Protein AF-0000000072330020 (afdb_homodimer)

Structure (mmCIF, N/CA/C/O backbone):
data_AF-0000000072330020-model_v1
#
loop_
_entity.id
_entity.type
_entity.pdbx_description
1 polymer 'EF-hand domain-containing protein'
#
loop_
_atom_site.group_PDB
_atom_site.id
_atom_site.type_symbol
_atom_site.label_atom_id
_atom_site.label_alt_id
_atom_site.label_comp_id
_atom_site.label_asym_id
_atom_site.label_entity_id
_atom_site.label_seq_id
_atom_site.pdbx_PDB_ins_code
_atom_site.Cartn_x
_atom_site.Cartn_y
_atom_site.Cartn_z
_atom_site.occupancy
_atom_site.B_iso_or_equiv
_atom_site.auth_seq_id
_atom_site.auth_comp_id
_atom_site.auth_asym_id
_atom_site.auth_atom_id
_atom_site.pdbx_PDB_model_num
ATOM 1 N N . MET A 1 1 ? 8.094 32.219 9.047 1 26.09 1 MET A N 1
ATOM 2 C CA . MET A 1 1 ? 8.094 32.688 7.672 1 26.09 1 MET A CA 1
ATOM 3 C C . MET A 1 1 ? 7.383 31.719 6.742 1 26.09 1 MET A C 1
ATOM 5 O O . MET A 1 1 ? 7.828 30.578 6.582 1 26.09 1 MET A O 1
ATOM 9 N N . VAL A 1 2 ? 6.078 31.672 6.734 1 34.19 2 VAL A N 1
ATOM 10 C CA . VAL A 1 2 ? 5.086 30.766 6.16 1 34.19 2 VAL A CA 1
ATOM 11 C C . VAL A 1 2 ? 5.387 30.547 4.684 1 34.19 2 VAL A C 1
ATOM 13 O O . VAL A 1 2 ? 5.562 31.5 3.922 1 34.19 2 VAL A O 1
ATOM 16 N N . ILE A 1 3 ? 6.105 29.547 4.309 1 40.91 3 ILE A N 1
ATOM 17 C CA . ILE A 1 3 ? 6.504 29.281 2.932 1 40.91 3 ILE A CA 1
ATOM 18 C C . ILE A 1 3 ? 5.309 29.469 2.002 1 40.91 3 ILE A C 1
ATOM 20 O O . ILE A 1 3 ? 4.57 28.516 1.729 1 40.91 3 ILE A O 1
ATOM 24 N N . ARG A 1 4 ? 4.363 30.359 2.266 1 46.47 4 ARG A N 1
ATOM 25 C CA . ARG A 1 4 ? 3.246 30.781 1.43 1 46.47 4 ARG A CA 1
ATOM 26 C C . ARG A 1 4 ? 3.662 30.891 -0.034 1 46.47 4 ARG A C 1
ATOM 28 O O . ARG A 1 4 ? 3.004 30.312 -0.91 1 46.47 4 ARG A O 1
ATOM 35 N N . ASP A 1 5 ? 4.215 32.031 -0.566 1 49.03 5 ASP A N 1
ATOM 36 C CA . ASP A 1 5 ? 4.422 32.531 -1.924 1 49.03 5 ASP A CA 1
ATOM 37 C C . ASP A 1 5 ? 5.797 32.125 -2.451 1 49.03 5 ASP A C 1
ATOM 39 O O . ASP A 1 5 ? 6.676 33 -2.615 1 49.03 5 ASP A O 1
ATOM 43 N N . LEU A 1 6 ? 6.246 30.906 -2.037 1 57.53 6 LEU A N 1
ATOM 44 C CA . LEU A 1 6 ? 7.535 30.719 -2.693 1 57.53 6 LEU A CA 1
ATOM 45 C C . LEU A 1 6 ? 7.434 31.031 -4.184 1 57.53 6 LEU A C 1
ATOM 47 O O . LEU A 1 6 ? 6.527 30.547 -4.859 1 57.53 6 LEU A O 1
ATOM 51 N N . HIS A 1 7 ? 8.031 32.062 -4.566 1 64.06 7 HIS A N 1
ATOM 52 C CA . HIS A 1 7 ? 8.125 32.5 -5.961 1 64.06 7 HIS A CA 1
ATOM 53 C C . HIS A 1 7 ? 8.586 31.344 -6.852 1 64.06 7 HIS A C 1
ATOM 55 O O . HIS A 1 7 ? 9.359 30.484 -6.414 1 64.06 7 HIS A O 1
ATOM 61 N N . PRO A 1 8 ? 7.863 31.125 -7.91 1 63.75 8 PRO A N 1
ATOM 62 C CA . PRO A 1 8 ? 8.211 30.125 -8.914 1 63.75 8 PRO A CA 1
ATOM 63 C C . PRO A 1 8 ? 9.719 30 -9.125 1 63.75 8 PRO A C 1
ATOM 65 O O . PRO A 1 8 ? 10.219 28.891 -9.367 1 63.75 8 PRO A O 1
ATOM 68 N N . VAL A 1 9 ? 10.406 31.094 -8.984 1 69.69 9 VAL A N 1
ATOM 69 C CA . VAL A 1 9 ? 11.844 31.078 -9.211 1 69.69 9 VAL A CA 1
ATOM 70 C C . VAL A 1 9 ? 12.531 30.25 -8.125 1 69.69 9 VAL A C 1
ATOM 72 O O . VAL A 1 9 ? 13.469 29.5 -8.398 1 69.69 9 VAL A O 1
ATOM 75 N N . THR A 1 10 ? 11.953 30.25 -6.969 1 85.94 10 THR A N 1
ATOM 76 C CA . THR A 1 10 ? 12.508 29.5 -5.844 1 85.94 10 THR A CA 1
ATOM 77 C C . THR A 1 10 ? 12.258 28.016 -6 1 85.94 10 THR A C 1
ATOM 79 O O . THR A 1 10 ? 13.148 27.188 -5.754 1 85.94 10 THR A O 1
ATOM 82 N N . ILE A 1 11 ? 11.172 27.719 -6.602 1 90.38 11 ILE A N 1
ATOM 83 C CA . ILE A 1 11 ? 10.82 26.312 -6.754 1 90.38 11 ILE A CA 1
ATOM 84 C C . ILE A 1 11 ? 11.672 25.688 -7.855 1 90.38 11 ILE A C 1
ATOM 86 O O . ILE A 1 11 ? 12.055 24.516 -7.758 1 90.38 11 ILE A O 1
ATOM 90 N N . ARG A 1 12 ? 11.992 26.469 -8.836 1 91.56 12 ARG A N 1
ATOM 91 C CA . ARG A 1 12 ? 12.859 26 -9.906 1 91.56 12 ARG A CA 1
ATOM 92 C C . ARG A 1 12 ? 14.234 25.625 -9.359 1 91.56 12 ARG A C 1
ATOM 94 O O . ARG A 1 12 ? 14.82 24.609 -9.773 1 91.56 12 ARG A O 1
ATOM 101 N N . GLY A 1 13 ? 14.734 26.484 -8.477 1 92.69 13 GLY A N 1
ATOM 102 C CA . GLY A 1 13 ? 16 26.172 -7.832 1 92.69 13 GLY A CA 1
ATOM 103 C C . GLY A 1 13 ? 15.953 24.891 -7.027 1 92.69 13 GLY A C 1
ATOM 104 O O . GLY A 1 13 ? 16.891 24.094 -7.07 1 92.69 13 GLY A O 1
ATOM 105 N N . ILE A 1 14 ? 14.891 24.719 -6.387 1 93.44 14 ILE A N 1
ATOM 106 C CA . ILE A 1 14 ? 14.711 23.5 -5.59 1 93.44 14 ILE A CA 1
ATOM 107 C C . ILE A 1 14 ? 14.633 22.281 -6.508 1 93.44 14 ILE A C 1
ATOM 109 O O . ILE A 1 14 ? 15.258 21.266 -6.246 1 93.44 14 ILE A O 1
ATOM 113 N N . PHE A 1 15 ? 13.906 22.453 -7.562 1 96.38 15 PHE A N 1
ATOM 114 C CA . PHE A 1 15 ? 13.773 21.391 -8.547 1 96.38 15 PHE A CA 1
ATOM 115 C C . PHE A 1 15 ? 15.141 20.953 -9.062 1 96.38 15 PHE A C 1
ATOM 117 O O . PHE A 1 15 ? 15.43 19.766 -9.148 1 96.38 15 PHE A O 1
ATOM 124 N N . GLU A 1 16 ? 15.953 21.875 -9.383 1 95.38 16 GLU A N 1
ATOM 125 C CA . GLU A 1 16 ? 17.281 21.609 -9.914 1 95.38 16 GLU A CA 1
ATOM 126 C C . GLU A 1 16 ? 18.141 20.859 -8.906 1 95.38 16 GLU A C 1
ATOM 128 O O . GLU A 1 16 ? 18.953 20 -9.281 1 95.38 16 GLU A O 1
ATOM 133 N N . LYS A 1 17 ? 17.906 21.156 -7.676 1 95.44 17 LYS A N 1
ATOM 134 C CA . LYS A 1 17 ? 18.641 20.469 -6.617 1 95.44 17 LYS A CA 1
ATOM 135 C C . LYS A 1 17 ? 18.141 19.031 -6.438 1 95.44 17 LYS A C 1
ATOM 137 O O . LYS A 1 17 ? 18.938 18.141 -6.121 1 95.44 17 LYS A O 1
ATOM 142 N N . VAL A 1 18 ? 16.906 18.891 -6.617 1 96.44 18 VAL A N 1
ATOM 143 C CA . VAL A 1 18 ? 16.281 17.578 -6.438 1 96.44 18 VAL A CA 1
ATOM 144 C C . VAL A 1 18 ? 16.625 16.688 -7.617 1 96.44 18 VAL A C 1
ATOM 146 O O . VAL A 1 18 ? 16.859 15.484 -7.441 1 96.44 18 VAL A O 1
ATOM 149 N N . ASP A 1 19 ? 16.672 17.297 -8.766 1 97.44 19 ASP A N 1
ATOM 150 C CA . ASP A 1 19 ? 17.016 16.562 -9.992 1 97.44 19 ASP A CA 1
ATOM 151 C C . ASP A 1 19 ? 18.516 16.297 -10.055 1 97.44 19 ASP A C 1
ATOM 153 O O . ASP A 1 19 ? 19.219 16.875 -10.891 1 97.44 19 ASP A O 1
ATOM 157 N N . LYS A 1 20 ? 18.953 15.344 -9.422 1 96.38 20 LYS A N 1
ATOM 158 C CA . LYS A 1 20 ? 20.375 15.086 -9.195 1 96.38 20 LYS A CA 1
ATOM 159 C C . LYS A 1 20 ? 21.078 14.75 -10.508 1 96.38 20 LYS A C 1
ATOM 161 O O . LYS A 1 20 ? 22.234 15.117 -10.703 1 96.38 20 LYS A O 1
ATOM 166 N N . ASN A 1 21 ? 20.484 14.039 -11.43 1 96.31 21 ASN A N 1
ATOM 167 C CA . ASN A 1 21 ? 21.141 13.648 -12.672 1 96.31 21 ASN A CA 1
ATOM 168 C C . ASN A 1 21 ? 20.906 14.672 -13.773 1 96.31 21 ASN A C 1
ATOM 170 O O . ASN A 1 21 ? 21.312 14.461 -14.922 1 96.31 21 ASN A O 1
ATOM 174 N N . ASN A 1 22 ? 20.141 15.719 -13.516 1 96.44 22 ASN A N 1
ATOM 175 C CA . ASN A 1 22 ? 19.922 16.875 -14.383 1 96.44 22 ASN A CA 1
ATOM 176 C C . ASN A 1 22 ? 19.297 16.469 -15.711 1 96.44 22 ASN A C 1
ATOM 178 O O . ASN A 1 22 ? 19.703 16.953 -16.766 1 96.44 22 ASN A O 1
ATOM 182 N N . ASP A 1 23 ? 18.344 15.555 -15.656 1 96.69 23 ASP A N 1
ATOM 183 C CA . ASP A 1 23 ? 17.719 15.109 -16.891 1 96.69 23 ASP A CA 1
ATOM 184 C C . ASP A 1 23 ? 16.359 15.773 -17.078 1 96.69 23 ASP A C 1
ATOM 186 O O . ASP A 1 23 ? 15.602 15.414 -18 1 96.69 23 ASP A O 1
ATOM 190 N N . GLY A 1 24 ? 16.062 16.688 -16.188 1 96.62 24 GLY A N 1
ATOM 191 C CA . GLY A 1 24 ? 14.82 17.438 -16.312 1 96.62 24 GLY A CA 1
ATOM 192 C C . GLY A 1 24 ? 13.633 16.703 -15.711 1 96.62 24 GLY A C 1
ATOM 193 O O . GLY A 1 24 ? 12.5 17.188 -15.797 1 96.62 24 GLY A O 1
ATOM 194 N N . ASN A 1 25 ? 13.805 15.586 -15.117 1 97.38 25 ASN A N 1
ATOM 195 C CA . ASN A 1 25 ? 12.773 14.781 -14.477 1 97.38 25 ASN A CA 1
ATOM 196 C C . ASN A 1 25 ? 13.219 14.297 -13.094 1 97.38 25 ASN A C 1
ATOM 198 O O . ASN A 1 25 ? 14.391 13.977 -12.891 1 97.38 25 ASN A O 1
ATOM 202 N N . VAL A 1 26 ? 12.281 14.328 -12.18 1 97.88 26 VAL A N 1
ATOM 203 C CA . VAL A 1 26 ? 12.523 13.812 -10.836 1 97.88 26 VAL A CA 1
ATOM 204 C C . VAL A 1 26 ? 11.914 12.414 -10.703 1 97.88 26 VAL A C 1
ATOM 206 O O . VAL A 1 26 ? 10.711 12.234 -10.906 1 97.88 26 VAL A O 1
ATOM 209 N N . ASP A 1 27 ? 12.781 11.453 -10.43 1 95.88 27 ASP A N 1
ATOM 210 C CA . ASP A 1 27 ? 12.281 10.094 -10.25 1 95.88 27 ASP A CA 1
ATOM 211 C C . ASP A 1 27 ? 11.977 9.812 -8.781 1 95.88 27 ASP A C 1
ATOM 213 O O . ASP A 1 27 ? 12.062 10.703 -7.941 1 95.88 27 ASP A O 1
ATOM 217 N N . HIS A 1 28 ? 11.562 8.594 -8.484 1 94.19 28 HIS A N 1
ATOM 218 C CA . HIS A 1 28 ? 11.117 8.219 -7.148 1 94.19 28 HIS A CA 1
ATOM 219 C C . HIS A 1 28 ? 12.242 8.383 -6.133 1 94.19 28 HIS A C 1
ATOM 221 O O . HIS A 1 28 ? 12.023 8.898 -5.035 1 94.19 28 HIS A O 1
ATOM 227 N N . LYS A 1 29 ? 13.422 7.969 -6.508 1 92.88 29 LYS A N 1
ATOM 228 C CA . LYS A 1 29 ? 14.562 8.016 -5.594 1 92.88 29 LYS A CA 1
ATOM 229 C C . LYS A 1 29 ? 14.984 9.453 -5.32 1 92.88 29 LYS A C 1
ATOM 231 O O . LYS A 1 29 ? 15.273 9.82 -4.176 1 92.88 29 LYS A O 1
ATOM 236 N N . GLU A 1 30 ? 14.992 10.227 -6.363 1 97.31 30 GLU A N 1
ATOM 237 C CA . GLU A 1 30 ? 15.352 11.633 -6.215 1 97.31 30 GLU A CA 1
ATOM 238 C C . GLU A 1 30 ? 14.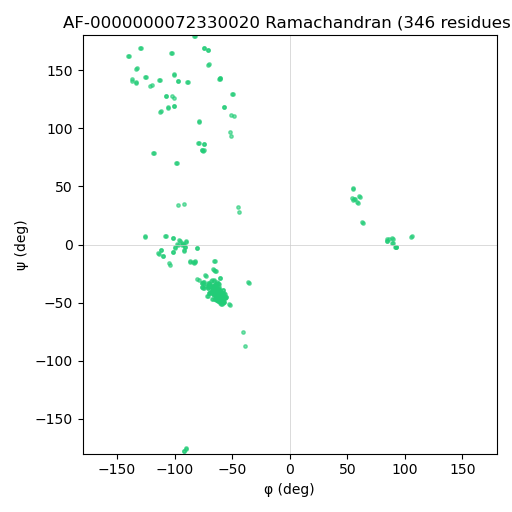352 12.367 -5.324 1 97.31 30 GLU A C 1
ATOM 240 O O . GLU A 1 30 ? 14.742 13.164 -4.469 1 97.31 30 GLU A O 1
ATOM 245 N N . LEU A 1 31 ? 13.094 12.062 -5.562 1 97.25 31 LEU A N 1
ATOM 246 C CA . LEU A 1 31 ? 12.062 12.703 -4.754 1 97.25 31 LEU A CA 1
ATOM 247 C C . LEU A 1 31 ? 12.141 12.242 -3.303 1 97.25 31 LEU A C 1
ATOM 249 O O . LEU A 1 31 ? 11.961 13.039 -2.383 1 97.25 31 LEU A O 1
ATOM 253 N N . GLN A 1 32 ? 12.406 10.984 -3.094 1 95.62 32 GLN A N 1
ATOM 254 C CA . GLN A 1 32 ? 12.477 10.43 -1.747 1 95.62 32 GLN A CA 1
ATOM 255 C C . GLN A 1 32 ? 13.578 11.094 -0.931 1 95.62 32 GLN A C 1
ATOM 257 O O . GLN A 1 32 ? 13.391 11.383 0.253 1 95.62 32 GLN A O 1
ATOM 262 N N . VAL A 1 33 ? 14.703 11.344 -1.539 1 94.56 33 VAL A N 1
ATOM 263 C CA . VAL A 1 33 ? 15.852 11.938 -0.857 1 94.56 33 VAL A CA 1
ATOM 264 C C . VAL A 1 33 ? 15.586 13.414 -0.59 1 94.56 33 VAL A C 1
ATOM 266 O O . VAL A 1 33 ? 16.078 13.969 0.394 1 94.56 33 VAL A O 1
ATOM 269 N N . ALA A 1 34 ? 14.773 14 -1.371 1 94.81 34 ALA A N 1
ATOM 270 C CA . ALA A 1 34 ? 14.508 15.438 -1.278 1 94.81 34 ALA A CA 1
ATOM 271 C C . ALA A 1 34 ? 13.516 15.742 -0.156 1 94.81 34 ALA A C 1
ATOM 273 O O . ALA A 1 34 ? 13.555 16.828 0.431 1 94.81 34 ALA A O 1
ATOM 274 N N . LEU A 1 35 ? 12.656 14.797 0.096 1 95.94 35 LEU A N 1
ATOM 275 C CA . LEU A 1 35 ? 11.609 15.039 1.085 1 95.94 35 LEU A CA 1
ATOM 276 C C . LEU A 1 35 ? 12.008 14.469 2.443 1 95.94 35 LEU A C 1
ATOM 278 O O . LEU A 1 35 ? 12.617 13.398 2.521 1 95.94 35 LEU A O 1
ATOM 282 N N . SER A 1 36 ? 11.648 15.258 3.469 1 94.44 36 SER A N 1
ATOM 283 C CA . SER A 1 36 ? 11.938 14.844 4.836 1 94.44 36 SER A CA 1
ATOM 284 C C . SER A 1 36 ? 10.656 14.547 5.609 1 94.44 36 SER A C 1
ATOM 286 O O . SER A 1 36 ? 9.656 15.25 5.453 1 94.44 36 SER A O 1
ATOM 288 N N . ASN A 1 37 ? 10.75 13.492 6.434 1 94.56 37 ASN A N 1
ATOM 289 C CA . ASN A 1 37 ? 9.602 13.164 7.273 1 94.56 37 ASN A CA 1
ATOM 290 C C . ASN A 1 37 ? 9.781 13.695 8.695 1 94.56 37 ASN A C 1
ATOM 292 O O . ASN A 1 37 ? 8.945 13.438 9.562 1 94.56 37 ASN A O 1
ATOM 296 N N . GLY A 1 38 ? 10.891 14.312 8.984 1 91.81 38 GLY A N 1
ATOM 297 C CA . GLY A 1 38 ? 11.086 15.016 10.242 1 91.81 38 GLY A CA 1
ATOM 298 C C . GLY A 1 38 ? 11.688 14.148 11.328 1 91.81 38 GLY A C 1
ATOM 299 O O . GLY A 1 38 ? 11.961 14.625 12.43 1 91.81 38 GLY A O 1
ATOM 300 N N . ILE A 1 39 ? 11.945 12.852 11.094 1 93.69 39 ILE A N 1
ATOM 301 C CA . ILE A 1 39 ? 12.43 12 12.18 1 93.69 39 ILE A CA 1
ATOM 302 C C . ILE A 1 39 ? 13.719 11.312 11.75 1 93.69 39 ILE A C 1
ATOM 304 O O . ILE A 1 39 ? 14.188 10.391 12.422 1 93.69 39 ILE A O 1
ATOM 308 N N . GLY A 1 40 ? 14.242 11.641 10.664 1 92.31 40 GLY A N 1
ATOM 309 C CA . GLY A 1 40 ? 15.578 11.219 10.281 1 92.31 40 GLY A CA 1
ATOM 310 C C . GLY A 1 40 ? 15.594 9.891 9.539 1 92.31 40 GLY A C 1
ATOM 311 O O . GLY A 1 40 ? 16.656 9.305 9.328 1 92.31 40 GLY A O 1
ATOM 312 N N . THR A 1 41 ? 14.406 9.336 9.234 1 92 41 THR A N 1
ATOM 313 C CA . THR A 1 41 ? 14.336 8.125 8.422 1 92 41 THR A CA 1
ATOM 314 C C . THR A 1 41 ? 13.914 8.461 6.992 1 92 41 THR A C 1
ATOM 316 O O . THR A 1 41 ? 13.477 9.586 6.719 1 92 41 THR A O 1
ATOM 319 N N . SER A 1 42 ? 14.117 7.512 6.117 1 92.62 42 SER A N 1
ATOM 320 C CA . SER A 1 42 ? 13.727 7.715 4.727 1 92.62 42 SER A CA 1
ATOM 321 C C . SER A 1 42 ? 12.234 7.973 4.605 1 92.62 42 SER A C 1
ATOM 323 O O . SER A 1 42 ? 11.43 7.383 5.332 1 92.62 42 SER A O 1
ATOM 325 N N . PHE A 1 43 ? 11.953 8.883 3.648 1 96 43 PHE A N 1
ATOM 326 C CA . PHE A 1 43 ? 10.555 9.164 3.373 1 96 43 PHE A CA 1
ATOM 327 C C . PHE A 1 43 ? 9.828 7.906 2.896 1 96 43 PHE A C 1
ATOM 329 O O . PHE A 1 43 ? 10.414 7.086 2.182 1 96 43 PHE A O 1
ATOM 336 N N . ASN A 1 44 ? 8.57 7.758 3.33 1 94.5 44 ASN A N 1
ATOM 337 C CA . ASN A 1 44 ? 7.758 6.602 2.977 1 94.5 44 ASN A CA 1
ATOM 338 C C . ASN A 1 44 ? 7.637 6.441 1.463 1 94.5 44 ASN A C 1
ATOM 340 O O . ASN A 1 44 ? 7.082 7.309 0.785 1 94.5 44 ASN A O 1
ATOM 344 N N . MET A 1 45 ? 8.133 5.316 1.022 1 91.38 45 MET A N 1
ATOM 345 C CA . MET A 1 45 ? 8.141 5.098 -0.421 1 91.38 45 MET A CA 1
ATOM 346 C C . MET A 1 45 ? 6.719 5 -0.965 1 91.38 45 MET A C 1
ATOM 348 O O . MET A 1 45 ? 6.449 5.422 -2.09 1 91.38 45 MET A O 1
ATOM 352 N N . ARG A 1 46 ? 5.848 4.527 -0.19 1 92.69 46 ARG A N 1
ATOM 353 C CA . ARG A 1 46 ? 4.457 4.453 -0.619 1 92.69 46 ARG A CA 1
ATOM 354 C C . ARG A 1 46 ? 3.885 5.844 -0.869 1 92.69 46 ARG A C 1
ATOM 356 O O . ARG A 1 46 ? 3.172 6.062 -1.852 1 92.69 46 ARG A O 1
ATOM 363 N N . THR A 1 47 ? 4.219 6.715 -0.01 1 96.81 47 THR A N 1
ATOM 364 C CA . THR A 1 47 ? 3.76 8.094 -0.157 1 96.81 47 THR A CA 1
ATOM 365 C C . THR A 1 47 ? 4.391 8.742 -1.385 1 96.81 47 THR A C 1
ATOM 367 O O . THR A 1 47 ? 3.725 9.477 -2.119 1 96.81 47 THR A O 1
ATOM 370 N N . ILE A 1 48 ? 5.633 8.445 -1.632 1 96.38 48 ILE A N 1
ATOM 371 C CA . ILE A 1 48 ? 6.352 8.961 -2.791 1 96.38 48 ILE A CA 1
ATOM 372 C C . ILE A 1 48 ? 5.66 8.508 -4.074 1 96.38 48 ILE A C 1
ATOM 374 O O . ILE A 1 48 ? 5.348 9.32 -4.945 1 96.38 48 ILE A O 1
ATOM 378 N N . GLU A 1 49 ? 5.406 7.238 -4.117 1 93.12 49 GLU A N 1
ATOM 379 C CA . GLU A 1 49 ? 4.785 6.668 -5.309 1 93.12 49 GLU A CA 1
ATOM 380 C C . GLU A 1 49 ? 3.381 7.227 -5.523 1 93.12 49 GLU A C 1
ATOM 382 O O . GLU A 1 49 ? 2.986 7.512 -6.652 1 93.12 49 GLU A O 1
ATOM 387 N N . MET A 1 50 ? 2.711 7.34 -4.43 1 94.94 50 MET A N 1
ATOM 388 C CA . MET A 1 50 ? 1.374 7.93 -4.48 1 94.94 50 MET A CA 1
ATOM 389 C C . MET A 1 50 ? 1.42 9.336 -5.062 1 94.94 50 MET A C 1
ATOM 391 O O . MET A 1 50 ? 0.646 9.664 -5.961 1 94.94 50 MET A O 1
ATOM 395 N N . MET A 1 51 ? 2.383 10.172 -4.594 1 96.88 51 MET A N 1
ATOM 396 C CA . MET A 1 51 ? 2.496 11.547 -5.07 1 96.88 51 MET A CA 1
ATOM 397 C C . MET A 1 51 ? 2.863 11.578 -6.551 1 96.88 51 MET A C 1
ATOM 399 O O . MET A 1 51 ? 2.289 12.352 -7.32 1 96.88 51 MET A O 1
ATOM 403 N N . ILE A 1 52 ? 3.742 10.742 -6.926 1 95.88 52 ILE A N 1
ATOM 404 C CA . ILE A 1 52 ? 4.156 10.711 -8.328 1 95.88 52 ILE A CA 1
ATOM 405 C C . ILE A 1 52 ? 2.975 10.312 -9.203 1 95.88 52 ILE A C 1
ATOM 407 O O . ILE A 1 52 ? 2.723 10.938 -10.234 1 95.88 52 ILE A O 1
ATOM 411 N N . LYS A 1 53 ? 2.281 9.359 -8.75 1 92.69 53 LYS A N 1
ATOM 412 C CA . LYS A 1 53 ? 1.13 8.914 -9.531 1 92.69 53 LYS A CA 1
ATOM 413 C C . LYS A 1 53 ? 0.103 10.031 -9.688 1 92.69 53 LYS A C 1
ATOM 415 O O . LYS A 1 53 ? -0.495 10.188 -10.75 1 92.69 53 LYS A O 1
ATOM 420 N N . ILE A 1 54 ? -0.053 10.805 -8.664 1 94 54 ILE A N 1
ATOM 421 C CA . ILE A 1 54 ? -1.051 11.867 -8.656 1 94 54 ILE A CA 1
ATOM 422 C C . ILE A 1 54 ? -0.615 12.992 -9.594 1 94 54 ILE A C 1
ATOM 424 O O . ILE A 1 54 ? -1.441 13.578 -10.297 1 94 54 ILE A O 1
ATOM 428 N N . PHE A 1 55 ? 0.609 13.266 -9.672 1 96.56 55 PHE A N 1
ATOM 429 C CA . PHE A 1 55 ? 1.019 14.508 -10.32 1 96.56 55 PHE A CA 1
ATOM 430 C C . PHE A 1 55 ? 1.708 14.227 -11.648 1 96.56 55 PHE A C 1
ATOM 432 O O . PHE A 1 55 ? 1.972 15.141 -12.422 1 96.56 55 PHE A O 1
ATOM 439 N N . ASP A 1 56 ? 1.983 12.969 -11.867 1 95.56 56 ASP A N 1
ATOM 440 C CA . ASP A 1 56 ? 2.59 12.586 -13.141 1 95.56 56 ASP A CA 1
ATOM 441 C C . ASP A 1 56 ? 1.562 12.625 -14.266 1 95.56 56 ASP A C 1
ATOM 443 O O . ASP A 1 56 ? 1.067 11.586 -14.703 1 95.56 56 ASP A O 1
ATOM 447 N N . GLN A 1 57 ? 1.381 13.727 -14.859 1 94.06 57 GLN A N 1
ATOM 448 C CA . GLN A 1 57 ? 0.322 13.977 -15.836 1 94.06 57 GLN A CA 1
ATOM 449 C C . GLN A 1 57 ? 0.58 13.219 -17.141 1 94.06 57 GLN A C 1
ATOM 451 O O . GLN A 1 57 ? -0.356 12.734 -17.781 1 94.06 57 GLN A O 1
ATOM 456 N N . ASP A 1 58 ? 1.84 13.086 -17.531 1 92.44 58 ASP A N 1
ATOM 457 C CA . ASP A 1 58 ? 2.133 12.43 -18.812 1 92.44 58 ASP A CA 1
ATOM 458 C C . ASP A 1 58 ? 2.391 10.938 -18.609 1 92.44 58 ASP A C 1
ATOM 460 O O . ASP A 1 58 ? 2.766 10.242 -19.547 1 92.44 58 ASP A O 1
ATOM 464 N N . ARG A 1 59 ? 2.301 10.422 -17.344 1 89.19 59 ARG A N 1
ATOM 465 C CA . ARG A 1 59 ? 2.354 9.016 -16.969 1 89.19 59 ARG A CA 1
ATOM 466 C C . ARG A 1 59 ? 3.668 8.375 -17.422 1 89.19 59 ARG A C 1
ATOM 468 O O . ARG A 1 59 ? 3.686 7.246 -17.906 1 89.19 59 ARG A O 1
ATOM 475 N N . ASN A 1 60 ? 4.719 9.18 -17.328 1 91.12 60 ASN A N 1
ATOM 476 C CA . ASN A 1 60 ? 6.008 8.617 -17.719 1 91.12 60 ASN A CA 1
ATOM 477 C C . ASN A 1 60 ? 6.801 8.148 -16.5 1 91.12 60 ASN A C 1
ATOM 479 O O . ASN A 1 60 ? 7.969 7.77 -16.625 1 91.12 60 ASN A O 1
ATOM 483 N N . GLY A 1 61 ? 6.211 8.305 -15.289 1 90.81 61 GLY A N 1
ATOM 484 C CA . GLY A 1 61 ? 6.812 7.746 -14.086 1 90.81 61 GLY A CA 1
ATOM 485 C C . GLY A 1 61 ? 7.734 8.719 -13.375 1 90.81 61 GLY A C 1
ATOM 486 O O . GLY A 1 61 ? 8.328 8.383 -12.344 1 90.81 61 GLY A O 1
ATOM 487 N N . THR A 1 62 ? 7.875 9.891 -13.969 1 95.75 62 THR A N 1
ATOM 488 C CA . THR A 1 62 ? 8.719 10.914 -13.359 1 95.75 62 THR A CA 1
ATOM 489 C C . THR A 1 62 ? 7.977 12.242 -13.266 1 95.75 62 THR A C 1
ATOM 491 O O . THR A 1 62 ? 6.844 12.367 -13.742 1 95.75 62 THR A O 1
ATOM 494 N N . ILE A 1 63 ? 8.57 13.148 -12.547 1 97.69 63 ILE A N 1
ATOM 495 C CA . ILE A 1 63 ? 7.969 14.453 -12.297 1 97.69 63 ILE A CA 1
ATOM 496 C C . ILE A 1 63 ? 8.781 15.539 -13 1 97.69 63 ILE A C 1
ATOM 498 O O . ILE A 1 63 ? 9.953 15.75 -12.68 1 97.69 63 ILE A O 1
ATOM 502 N N . ASN A 1 64 ? 8.156 16.188 -14 1 97.69 64 ASN A N 1
ATOM 503 C CA . ASN A 1 64 ? 8.812 17.328 -14.633 1 97.69 64 ASN A CA 1
ATOM 504 C C . ASN A 1 64 ? 8.609 18.609 -13.828 1 97.69 64 ASN A C 1
ATOM 506 O O . ASN A 1 64 ? 7.977 18.594 -12.773 1 97.69 64 ASN A O 1
ATOM 510 N N . LEU A 1 65 ? 9.195 19.656 -14.359 1 96.44 65 LEU A N 1
ATOM 511 C CA . LEU A 1 65 ? 9.195 20.906 -13.594 1 96.44 65 LEU A CA 1
ATOM 512 C C . LEU A 1 65 ? 7.773 21.375 -13.305 1 96.44 65 LEU A C 1
ATOM 514 O O . LEU A 1 65 ? 7.445 21.719 -12.172 1 96.44 65 LEU A O 1
ATOM 518 N N . ASN A 1 66 ? 6.977 21.344 -14.266 1 96.62 66 ASN A N 1
ATOM 519 C CA . ASN A 1 66 ? 5.598 21.781 -14.086 1 96.62 66 ASN A CA 1
ATOM 520 C C . ASN A 1 66 ? 4.852 20.906 -13.086 1 96.62 66 ASN A C 1
ATOM 522 O O . ASN A 1 66 ? 4.125 21.406 -12.234 1 96.62 66 ASN A O 1
ATOM 526 N N . GLU A 1 67 ? 5.008 19.656 -13.211 1 97.62 67 GLU A N 1
ATOM 527 C CA . GLU A 1 67 ? 4.41 18.719 -12.266 1 97.62 67 GLU A CA 1
ATOM 528 C C . GLU A 1 67 ? 4.957 18.922 -10.859 1 97.62 67 GLU A C 1
ATOM 530 O O . GLU A 1 67 ? 4.219 18.812 -9.875 1 97.62 67 GLU A O 1
ATOM 535 N N . PHE A 1 68 ? 6.207 19.281 -10.883 1 97.44 68 PHE A N 1
ATOM 536 C CA . PHE A 1 68 ? 6.879 19.484 -9.602 1 97.44 68 PHE A CA 1
ATOM 537 C C . PHE A 1 68 ? 6.305 20.703 -8.883 1 97.44 68 PHE A C 1
ATOM 539 O O . PHE A 1 68 ? 6.152 20.688 -7.656 1 97.44 68 PHE A O 1
ATOM 546 N N . LEU A 1 69 ? 6.02 21.719 -9.562 1 96 69 LEU A N 1
ATOM 547 C CA . LEU A 1 69 ? 5.453 22.922 -8.961 1 96 69 LEU A CA 1
ATOM 548 C C . LEU A 1 69 ? 4.168 22.594 -8.203 1 96 69 LEU A C 1
ATOM 550 O O . LEU A 1 69 ? 3.973 23.031 -7.074 1 96 69 LEU A O 1
ATOM 554 N N . GLN A 1 70 ? 3.385 21.766 -8.828 1 96.56 70 GLN A N 1
ATOM 555 C CA . GLN A 1 70 ? 2.119 21.359 -8.219 1 96.56 70 GLN A CA 1
ATOM 556 C C . GLN A 1 70 ? 2.35 20.438 -7.031 1 96.56 70 GLN A C 1
ATOM 558 O O . GLN A 1 70 ? 1.701 20.578 -5.992 1 96.56 70 GLN A O 1
ATOM 563 N N . LEU A 1 71 ? 3.229 19.516 -7.223 1 97.19 71 LEU A N 1
ATOM 564 C CA . LEU A 1 71 ? 3.568 18.578 -6.145 1 97.19 71 LEU A CA 1
ATOM 565 C C . LEU A 1 71 ? 4.105 19.344 -4.934 1 97.19 71 LEU A C 1
ATOM 567 O O . LEU A 1 71 ? 3.736 19.031 -3.795 1 97.19 71 LEU A O 1
ATOM 571 N N . PHE A 1 72 ? 4.922 20.297 -5.195 1 96.06 72 PHE A N 1
ATOM 572 C CA . PHE A 1 72 ? 5.531 21.094 -4.137 1 96.06 72 PHE A CA 1
ATOM 573 C C . PHE A 1 72 ? 4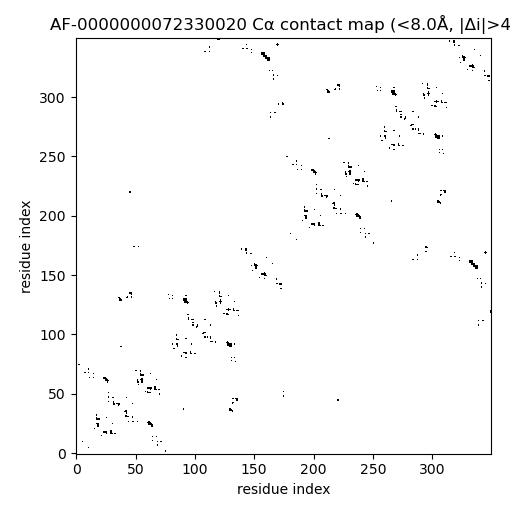.469 21.828 -3.34 1 96.06 72 PHE A C 1
ATOM 575 O O . PHE A 1 72 ? 4.484 21.828 -2.107 1 96.06 72 PHE A O 1
ATOM 582 N N . LYS A 1 73 ? 3.586 22.406 -4.004 1 95.62 73 LYS A N 1
ATOM 583 C CA . LYS A 1 73 ? 2.484 23.109 -3.348 1 95.62 73 LYS A CA 1
ATOM 584 C C . LYS A 1 73 ? 1.649 22.141 -2.51 1 95.62 73 LYS A C 1
ATOM 586 O O . LYS A 1 73 ? 1.237 22.469 -1.396 1 95.62 73 LYS A O 1
ATOM 591 N N . TYR A 1 74 ? 1.412 21.016 -3.059 1 97 74 TYR A N 1
ATOM 592 C CA . TYR A 1 74 ? 0.679 19.953 -2.365 1 97 74 TYR A CA 1
ATOM 593 C C . TYR A 1 74 ? 1.363 19.594 -1.053 1 97 74 TYR A C 1
ATOM 595 O O . TYR A 1 74 ? 0.713 19.516 -0.008 1 97 74 TYR A O 1
ATOM 603 N N . VAL A 1 75 ? 2.65 19.438 -1.102 1 96.81 75 VAL A N 1
ATOM 604 C CA . VAL A 1 75 ? 3.426 19.078 0.077 1 96.81 75 VAL A CA 1
ATOM 605 C C . VAL A 1 75 ? 3.393 20.203 1.095 1 96.81 75 VAL A C 1
ATOM 607 O O . VAL A 1 75 ? 3.266 19.969 2.299 1 96.81 75 VAL A O 1
ATOM 610 N N . GLN A 1 76 ? 3.484 21.375 0.63 1 95.69 76 GLN A N 1
ATOM 611 C CA . GLN A 1 76 ? 3.422 22.531 1.517 1 95.69 76 GLN A CA 1
ATOM 612 C C . GLN A 1 76 ? 2.082 22.594 2.244 1 95.69 76 GLN A C 1
ATOM 614 O O . GLN A 1 76 ? 2.031 22.891 3.438 1 95.69 76 GLN A O 1
ATOM 619 N N . ASP A 1 77 ? 1.027 22.312 1.522 1 96.88 77 ASP A N 1
ATOM 620 C CA . ASP A 1 77 ? -0.301 22.297 2.127 1 96.88 77 ASP A CA 1
ATOM 621 C C . ASP A 1 77 ? -0.401 21.25 3.225 1 96.88 77 ASP A C 1
ATOM 623 O O . ASP A 1 77 ? -0.971 21.5 4.289 1 96.88 77 ASP A O 1
ATOM 627 N N . TRP A 1 78 ? 0.135 20.141 2.955 1 97.12 78 TRP A N 1
ATOM 628 C CA . TRP A 1 78 ? 0.14 19.078 3.957 1 97.12 78 TRP A CA 1
ATOM 629 C C . TRP A 1 78 ? 0.987 19.469 5.164 1 97.12 78 TRP A C 1
ATOM 631 O O . TRP A 1 78 ? 0.651 19.141 6.301 1 97.12 78 TRP A O 1
ATOM 641 N N . GLN A 1 79 ? 2.107 20.141 4.883 1 96.56 79 GLN A N 1
ATOM 642 C CA . GLN A 1 79 ? 2.971 20.578 5.977 1 96.56 79 GLN A CA 1
ATOM 643 C C . GLN A 1 79 ? 2.238 21.531 6.902 1 96.56 79 GLN A C 1
ATOM 645 O O . GLN A 1 79 ? 2.367 21.453 8.125 1 96.56 79 GLN A O 1
ATOM 650 N N . ARG A 1 80 ? 1.516 22.375 6.336 1 96.12 80 ARG A N 1
ATOM 651 C CA . ARG A 1 80 ? 0.729 23.328 7.125 1 96.12 80 ARG A CA 1
ATOM 652 C C . ARG A 1 80 ? -0.301 22.594 7.98 1 96.12 80 ARG A C 1
ATOM 654 O O . ARG A 1 80 ? -0.45 22.891 9.172 1 96.12 80 ARG A O 1
ATOM 661 N N . CYS A 1 81 ? -0.954 21.656 7.352 1 95.81 81 CYS A N 1
ATOM 662 C CA . CYS A 1 81 ? -1.946 20.859 8.07 1 95.81 81 CYS A CA 1
ATOM 663 C C . CYS A 1 81 ? -1.303 20.078 9.211 1 95.81 81 CYS A C 1
ATOM 665 O O . CYS A 1 81 ? -1.8 20.094 10.336 1 95.81 81 CYS A O 1
ATOM 667 N N . PHE A 1 82 ? -0.225 19.453 8.906 1 97.56 82 PHE A N 1
ATOM 668 C CA . PHE A 1 82 ? 0.5 18.656 9.883 1 97.56 82 PHE A CA 1
ATOM 669 C C . PHE A 1 82 ? 0.926 19.5 11.07 1 97.56 82 PHE A C 1
ATOM 671 O O . PHE A 1 82 ? 0.721 19.125 12.227 1 97.56 82 PHE A O 1
ATOM 678 N N . SER A 1 83 ? 1.472 20.672 10.805 1 96.88 83 SER A N 1
ATOM 679 C CA . SER A 1 83 ? 1.969 21.578 11.836 1 96.88 83 SER A CA 1
ATOM 680 C C . SER A 1 83 ? 0.837 22.062 12.734 1 96.88 83 SER A C 1
ATOM 682 O O . SER A 1 83 ? 1.03 22.266 13.938 1 96.88 83 SER A O 1
ATOM 684 N N . ARG A 1 84 ? -0.261 22.203 12.164 1 97.25 84 ARG A N 1
ATOM 685 C CA . ARG A 1 84 ? -1.43 22.672 12.906 1 97.25 84 ARG A CA 1
ATOM 686 C C . ARG A 1 84 ? -1.843 21.641 13.969 1 97.25 84 ARG A C 1
ATOM 688 O O . ARG A 1 84 ? -2.258 22.016 15.062 1 97.25 84 ARG A O 1
ATOM 695 N N . PHE A 1 85 ? -1.684 20.406 13.68 1 97.38 85 PHE A N 1
ATOM 696 C CA . PHE A 1 85 ? -2.26 19.391 14.547 1 97.38 85 PHE A CA 1
ATOM 697 C C . PHE A 1 85 ? -1.18 18.734 15.398 1 97.38 85 PHE A C 1
ATOM 699 O O . PHE A 1 85 ? -1.486 18.031 16.359 1 97.38 85 PHE A O 1
ATOM 706 N N . ASP A 1 86 ? 0.057 18.969 14.93 1 97.44 86 ASP A N 1
ATOM 707 C CA . ASP A 1 86 ? 1.162 18.578 15.805 1 97.44 86 ASP A CA 1
ATOM 708 C C . ASP A 1 86 ? 1.323 19.594 16.953 1 97.44 86 ASP A C 1
ATOM 710 O O . ASP A 1 86 ? 2.305 20.328 17 1 97.44 86 ASP A O 1
ATOM 714 N N . ARG A 1 87 ? 0.53 19.469 17.953 1 96.06 87 ARG A N 1
ATOM 715 C CA . ARG A 1 87 ? 0.368 20.484 18.984 1 96.06 87 ARG A CA 1
ATOM 716 C C . ARG A 1 87 ? 1.623 20.594 19.844 1 96.06 87 ARG A C 1
ATOM 718 O O . ARG A 1 87 ? 1.993 21.688 20.266 1 96.06 87 ARG A O 1
ATOM 725 N N . ASP A 1 88 ? 2.303 19.484 20.109 1 96.38 88 ASP A N 1
ATOM 726 C CA . ASP A 1 88 ? 3.484 19.516 20.969 1 96.38 88 ASP A CA 1
ATOM 727 C C . ASP A 1 88 ? 4.75 19.75 20.156 1 96.38 88 ASP A C 1
ATOM 729 O O . ASP A 1 88 ? 5.859 19.703 20.688 1 96.38 88 ASP A O 1
ATOM 733 N N . ARG A 1 89 ? 4.598 19.953 18.844 1 95.69 89 ARG A N 1
ATOM 734 C CA . ARG A 1 89 ? 5.68 20.25 17.906 1 95.69 89 ARG A CA 1
ATOM 735 C C . ARG A 1 89 ? 6.777 19.203 18 1 95.69 89 ARG A C 1
ATOM 737 O O . ARG A 1 89 ? 7.965 19.531 18 1 95.69 89 ARG A O 1
ATOM 744 N N . SER A 1 90 ? 6.344 17.906 18.156 1 95.25 90 SER A N 1
ATOM 745 C CA . SER A 1 90 ? 7.281 16.781 18.281 1 95.25 90 SER A CA 1
ATOM 746 C C . SER A 1 90 ? 7.738 16.297 16.906 1 95.25 90 SER A C 1
ATOM 748 O O . SER A 1 90 ? 8.711 15.555 16.812 1 95.25 90 SER A O 1
ATOM 750 N N . GLY A 1 91 ? 7.02 16.719 15.883 1 96.19 91 GLY A N 1
ATOM 751 C CA . GLY A 1 91 ? 7.281 16.188 14.555 1 96.19 91 GLY A CA 1
ATOM 752 C C . GLY A 1 91 ? 6.555 14.875 14.289 1 96.19 91 GLY A C 1
ATOM 753 O O . GLY A 1 91 ? 6.742 14.258 13.242 1 96.19 91 GLY A O 1
ATOM 754 N N . LEU A 1 92 ? 5.742 14.477 15.227 1 97.81 92 LEU A N 1
ATOM 755 C CA . LEU A 1 92 ? 4.938 13.258 15.117 1 97.81 92 LEU A CA 1
ATOM 756 C C . LEU A 1 92 ? 3.492 13.531 15.523 1 97.81 92 LEU A C 1
ATOM 758 O O . LEU A 1 92 ? 3.219 14.453 16.297 1 97.81 92 LEU A O 1
ATOM 762 N N . ILE A 1 93 ? 2.619 12.781 14.961 1 98.19 93 ILE A N 1
ATOM 763 C CA . ILE A 1 93 ? 1.201 12.875 15.289 1 98.19 93 ILE A CA 1
ATOM 764 C C . ILE A 1 93 ? 0.79 11.68 16.141 1 98.19 93 ILE A C 1
ATOM 766 O O . ILE A 1 93 ? 0.92 10.531 15.719 1 98.19 93 ILE A O 1
ATOM 770 N N . ASP A 1 94 ? 0.355 11.984 17.375 1 97.81 94 ASP A N 1
ATOM 771 C CA . ASP A 1 94 ? -0.121 10.898 18.234 1 97.81 94 ASP A CA 1
ATOM 772 C C . ASP A 1 94 ? -1.619 10.672 18.047 1 97.81 94 ASP A C 1
ATOM 774 O O . ASP A 1 94 ? -2.25 11.305 17.203 1 97.81 94 ASP A O 1
ATOM 778 N N . ALA A 1 95 ? -2.18 9.758 18.859 1 98.06 95 ALA A N 1
ATOM 779 C CA . ALA A 1 95 ? -3.568 9.352 18.672 1 98.06 95 ALA A CA 1
ATOM 780 C C . ALA A 1 95 ? -4.52 10.516 18.922 1 98.06 95 ALA A C 1
ATOM 782 O O . ALA A 1 95 ? -5.484 10.711 18.188 1 98.06 95 ALA A O 1
ATOM 783 N N . GLN A 1 96 ? -4.27 11.266 19.938 1 97.81 96 GLN A N 1
ATOM 784 C CA . GLN A 1 96 ? -5.121 12.398 20.281 1 97.81 96 GLN A CA 1
ATOM 785 C C . GLN A 1 96 ? -5.062 13.469 19.203 1 97.81 96 GLN A C 1
ATOM 787 O O . GLN A 1 96 ? -6.094 14.023 18.812 1 97.81 96 GLN A O 1
ATOM 792 N N . GLU A 1 97 ? -3.879 13.703 18.75 1 98.56 97 GLU A N 1
ATOM 793 C CA . GLU A 1 97 ? -3.693 14.695 17.688 1 98.56 97 GLU A CA 1
ATOM 794 C C . GLU A 1 97 ? -4.359 14.242 16.391 1 98.56 97 GLU A C 1
ATOM 796 O O . GLU A 1 97 ? -4.977 15.047 15.695 1 98.56 97 GLU A O 1
ATOM 801 N N . LEU A 1 98 ? -4.23 12.977 16.094 1 98.62 98 LEU A N 1
ATOM 802 C CA . LEU A 1 98 ? -4.875 12.438 14.906 1 98.62 98 LEU A CA 1
ATOM 803 C C . LEU A 1 98 ? -6.395 12.562 15.008 1 98.62 98 LEU A C 1
ATOM 805 O O . LEU A 1 98 ? -7.055 12.953 14.039 1 98.62 98 LEU A O 1
ATOM 809 N N . GLU A 1 99 ? -6.898 12.227 16.172 1 98.38 99 GLU A N 1
ATOM 810 C CA . GLU A 1 99 ? -8.336 12.336 16.375 1 98.38 99 GLU A CA 1
ATOM 811 C C . GLU A 1 99 ? -8.828 13.758 16.156 1 98.38 99 GLU A C 1
ATOM 813 O O . GLU A 1 99 ? -9.852 13.977 15.5 1 98.38 99 GLU A O 1
ATOM 818 N N . CYS A 1 100 ? -8.109 14.719 16.656 1 97.81 100 CYS A N 1
ATOM 819 C CA . CYS A 1 100 ? -8.453 16.125 16.484 1 97.81 100 CYS A CA 1
ATOM 820 C C . CYS A 1 100 ? -8.398 16.531 15.016 1 97.81 100 CYS A C 1
ATOM 822 O O . CYS A 1 100 ? -9.305 17.203 14.523 1 97.81 100 CYS A O 1
ATOM 824 N N . ALA A 1 101 ? -7.363 16.109 14.383 1 97.94 101 ALA A N 1
ATOM 825 C CA . ALA A 1 101 ? -7.191 16.422 12.969 1 97.94 101 ALA A CA 1
ATOM 826 C C . ALA A 1 101 ? -8.359 15.883 12.141 1 97.94 101 ALA A C 1
ATOM 828 O O . ALA A 1 101 ? -8.977 16.625 11.383 1 97.94 101 ALA A O 1
ATOM 829 N N . LEU A 1 102 ? -8.672 14.602 12.328 1 98.25 102 LEU A N 1
ATOM 830 C CA . LEU A 1 102 ? -9.703 13.969 11.516 1 98.25 102 LEU A CA 1
ATOM 831 C C . LEU A 1 102 ? -11.086 14.508 11.875 1 98.25 102 LEU A C 1
ATOM 833 O O . LEU A 1 102 ? -11.938 14.672 11 1 98.25 102 LEU A O 1
ATOM 837 N N . SER A 1 103 ? -11.281 14.844 13.133 1 97.5 103 SER A N 1
ATOM 838 C CA . SER A 1 103 ? -12.539 15.445 13.562 1 97.5 103 SER A CA 1
ATOM 839 C C . SER A 1 103 ? -12.75 16.797 12.898 1 97.5 103 SER A C 1
ATOM 841 O O . SER A 1 103 ? -13.875 17.141 12.508 1 97.5 103 SER A O 1
ATOM 843 N N . SER A 1 104 ? -11.695 17.5 12.805 1 96.44 104 SER A N 1
ATOM 844 C CA . SER A 1 104 ? -11.773 18.812 12.172 1 96.44 104 SER A CA 1
ATOM 845 C C . SER A 1 104 ? -12.141 18.703 10.695 1 96.44 104 SER A C 1
ATOM 847 O O . SER A 1 104 ? -12.633 19.656 10.094 1 96.44 104 SER A O 1
ATOM 849 N N . CYS A 1 105 ? -11.875 17.562 10.117 1 95.56 105 CYS A N 1
ATOM 850 C CA . CYS A 1 105 ? -12.195 17.312 8.719 1 95.56 105 CYS A CA 1
ATOM 851 C C . CYS A 1 105 ? -13.562 16.656 8.586 1 95.56 105 CYS A C 1
ATOM 853 O O . CYS A 1 105 ? -13.945 16.234 7.496 1 95.56 105 CYS A O 1
ATOM 855 N N . GLY A 1 106 ? -14.25 16.406 9.648 1 95.25 106 GLY A N 1
ATOM 856 C CA . GLY A 1 106 ? -15.625 15.961 9.602 1 95.25 106 GLY A CA 1
ATOM 857 C C . GLY A 1 106 ? -15.789 14.492 9.945 1 95.25 106 GLY A C 1
ATOM 858 O O . GLY A 1 106 ? -16.891 13.945 9.867 1 95.25 106 GLY A O 1
ATOM 859 N N . TYR A 1 107 ? -14.703 13.93 10.359 1 97.12 107 TYR A N 1
ATOM 860 C CA . TYR A 1 107 ? -14.797 12.516 10.703 1 97.12 107 TYR A CA 1
ATOM 861 C C . TYR A 1 107 ? -15.18 12.336 12.172 1 97.12 107 TYR A C 1
ATOM 863 O O . TYR A 1 107 ? -14.734 13.102 13.031 1 97.12 107 TYR A O 1
ATOM 871 N N . ARG A 1 108 ? -16.016 11.406 12.43 1 95 108 ARG A N 1
ATOM 872 C CA . ARG A 1 108 ? -16.344 10.961 13.781 1 95 108 ARG A CA 1
ATOM 873 C C . ARG A 1 108 ? -15.969 9.5 13.984 1 95 108 ARG A C 1
ATOM 875 O O . ARG A 1 108 ? -16.844 8.625 13.969 1 95 108 ARG A O 1
ATOM 882 N N . LEU A 1 109 ? -14.75 9.273 14.195 1 97.62 109 LEU A N 1
ATOM 883 C CA . LEU A 1 109 ? -14.203 7.926 14.312 1 97.62 109 LEU A CA 1
ATOM 884 C C . LEU A 1 109 ? -14 7.555 15.781 1 97.62 109 LEU A C 1
ATOM 886 O O . LEU A 1 109 ? -13.695 8.414 16.609 1 97.62 109 LEU A O 1
ATOM 890 N N . SER A 1 110 ? -14.164 6.332 16.094 1 98 110 SER A N 1
ATOM 891 C CA . SER A 1 110 ? -14 5.859 17.453 1 98 110 SER A CA 1
ATOM 892 C C . SER A 1 110 ? -12.531 5.875 17.875 1 98 110 SER A C 1
ATOM 894 O O . SER A 1 110 ? -11.641 5.777 17.031 1 98 110 SER A O 1
ATOM 896 N N . PRO A 1 111 ? -12.266 5.977 19.172 1 97.56 111 PRO A N 1
ATOM 897 C CA . PRO A 1 111 ? -10.891 5.93 19.672 1 97.56 111 PRO A CA 1
ATOM 898 C C . PRO A 1 111 ? -10.164 4.645 19.281 1 97.56 111 PRO A C 1
ATOM 900 O O . PRO A 1 111 ? -8.969 4.676 18.969 1 97.56 111 PRO A O 1
ATOM 903 N N . SER A 1 112 ? -10.859 3.574 19.312 1 97.69 112 SER A N 1
ATOM 904 C CA . SER A 1 112 ? -10.258 2.299 18.922 1 97.69 112 SER A CA 1
ATOM 905 C C . SER A 1 112 ? -9.82 2.309 17.469 1 97.69 112 SER A C 1
ATOM 907 O O . SER A 1 112 ? -8.758 1.779 17.125 1 97.69 112 SER A O 1
ATOM 909 N N . PHE A 1 113 ? -10.602 2.945 16.656 1 98.19 113 PHE A N 1
ATOM 910 C CA . PHE A 1 113 ? -10.25 3.031 15.234 1 98.19 113 PHE A CA 1
ATOM 911 C C . PHE A 1 113 ? -9.047 3.941 15.031 1 98.19 113 PHE A C 1
ATOM 913 O O . PHE A 1 113 ? -8.156 3.639 14.234 1 98.19 113 PHE A O 1
ATOM 920 N N . ILE A 1 114 ? -9.047 5.039 15.742 1 98.5 114 ILE A N 1
ATOM 921 C CA . ILE A 1 114 ? -7.918 5.957 15.664 1 98.5 114 ILE A CA 1
ATOM 922 C C . ILE A 1 114 ? -6.633 5.23 16.047 1 98.5 114 ILE A C 1
ATOM 924 O O . ILE A 1 114 ? -5.613 5.367 15.367 1 98.5 114 ILE A O 1
ATOM 928 N N . GLN A 1 115 ? -6.672 4.453 17.031 1 97.69 115 GLN A N 1
ATOM 929 C CA . GLN A 1 115 ? -5.512 3.68 17.469 1 97.69 115 GLN A CA 1
ATOM 930 C C . GLN A 1 115 ? -5.102 2.666 16.406 1 97.69 115 GLN A C 1
ATOM 932 O O . GLN A 1 115 ? -3.91 2.439 16.172 1 97.69 115 GLN A O 1
ATOM 937 N N . MET A 1 116 ? -6.109 2.057 15.82 1 96.81 116 MET A N 1
ATOM 938 C CA . MET A 1 116 ? -5.824 1.12 14.742 1 96.81 116 MET A CA 1
ATOM 939 C C . MET A 1 116 ? -5.086 1.815 13.602 1 96.81 116 MET A C 1
ATOM 941 O O . MET A 1 116 ? -4.109 1.283 13.07 1 96.81 116 MET A O 1
ATOM 945 N N . MET A 1 117 ? -5.52 3.031 13.258 1 97.81 117 MET A N 1
ATOM 946 C CA . MET A 1 117 ? -4.867 3.795 12.195 1 97.81 117 MET A CA 1
ATOM 947 C C . MET A 1 117 ? -3.414 4.086 12.555 1 97.81 117 MET A C 1
ATOM 949 O O . MET A 1 117 ? -2.518 3.908 11.727 1 97.81 117 MET A O 1
ATOM 953 N N . ILE A 1 118 ? -3.221 4.52 13.773 1 97.88 118 ILE A N 1
ATOM 954 C CA . ILE A 1 118 ? -1.868 4.828 14.227 1 97.88 118 ILE A CA 1
ATOM 955 C C . ILE A 1 118 ? -0.982 3.592 14.078 1 97.88 118 ILE A C 1
ATOM 957 O O . ILE A 1 118 ? 0.103 3.664 13.5 1 97.88 118 ILE A O 1
ATOM 961 N N . SER A 1 119 ? -1.448 2.516 14.547 1 95 119 SER A N 1
ATOM 962 C CA . SER A 1 119 ? -0.67 1.281 14.523 1 95 119 SER A CA 1
ATOM 963 C C . SER A 1 119 ? -0.396 0.825 13.094 1 95 119 SER A C 1
ATOM 965 O O . SER A 1 119 ? 0.718 0.402 12.781 1 95 119 SER A O 1
ATOM 967 N N . ARG A 1 120 ? -1.332 1.003 12.266 1 94.5 120 ARG A N 1
ATOM 968 C CA . ARG A 1 120 ? -1.258 0.482 10.906 1 94.5 120 ARG A CA 1
ATOM 969 C C . ARG A 1 120 ? -0.33 1.332 10.047 1 94.5 120 ARG A C 1
ATOM 971 O O . ARG A 1 120 ? 0.422 0.803 9.227 1 94.5 120 ARG A O 1
ATOM 978 N N . PHE A 1 121 ? -0.325 2.607 10.242 1 96.25 121 PHE A N 1
ATOM 979 C CA . PHE A 1 121 ? 0.381 3.498 9.328 1 96.25 121 PHE A CA 1
ATOM 980 C C . PHE A 1 121 ? 1.721 3.924 9.914 1 96.25 121 PHE A C 1
ATOM 982 O O . PHE A 1 121 ? 2.52 4.578 9.242 1 96.25 121 PHE A O 1
ATOM 989 N N . ASP A 1 122 ? 1.94 3.535 11.148 1 94.25 122 ASP A N 1
ATOM 990 C CA . ASP A 1 122 ? 3.223 3.828 11.781 1 94.25 122 ASP A CA 1
ATOM 991 C C . ASP A 1 122 ? 4.301 2.854 11.312 1 94.25 122 ASP A C 1
ATOM 993 O O . ASP A 1 122 ? 4.402 1.736 11.82 1 94.25 122 ASP A O 1
ATOM 997 N N . ARG A 1 123 ? 5.188 3.258 10.477 1 88.5 123 ARG A N 1
ATOM 998 C CA . ARG A 1 123 ? 6.211 2.396 9.891 1 88.5 123 ARG A CA 1
ATOM 999 C C . ARG A 1 123 ? 7.434 2.309 10.797 1 88.5 123 ARG A C 1
ATOM 1001 O O . ARG A 1 123 ? 8.289 1.44 10.609 1 88.5 123 ARG A O 1
ATOM 1008 N N . ASN A 1 124 ? 7.492 3.223 11.75 1 87.06 124 ASN A N 1
ATOM 1009 C CA . ASN A 1 124 ? 8.719 3.346 12.523 1 87.06 124 ASN A CA 1
ATOM 1010 C C . ASN A 1 124 ? 8.539 2.816 13.945 1 87.06 124 ASN A C 1
ATOM 1012 O O . ASN A 1 124 ? 9.422 2.982 14.789 1 87.06 124 ASN A O 1
ATOM 1016 N N . ASN A 1 125 ? 7.395 2.209 14.203 1 88.06 125 ASN A N 1
ATOM 1017 C CA . ASN A 1 125 ? 7.113 1.578 15.492 1 88.06 125 ASN A CA 1
ATOM 1018 C C . ASN A 1 125 ? 7.301 2.555 16.641 1 88.06 125 ASN A C 1
ATOM 1020 O O . ASN A 1 125 ? 7.965 2.234 17.641 1 88.06 125 ASN A O 1
ATOM 1024 N N . ARG A 1 126 ? 6.695 3.754 16.469 1 91.56 126 ARG A N 1
ATOM 1025 C CA . ARG A 1 126 ? 6.797 4.793 17.484 1 91.56 126 ARG A CA 1
ATOM 1026 C C . ARG A 1 126 ? 5.449 5.035 18.156 1 91.56 126 ARG A C 1
ATOM 1028 O O . ARG A 1 126 ? 5.332 5.898 19.031 1 91.56 126 ARG A O 1
ATOM 1035 N N . GLN A 1 127 ? 4.383 4.371 17.672 1 93.94 127 GLN A N 1
ATOM 1036 C CA . GLN A 1 127 ? 3.014 4.582 18.125 1 93.94 127 GLN A CA 1
ATOM 1037 C C . GLN A 1 127 ? 2.549 6.004 17.844 1 93.94 127 GLN A C 1
ATOM 1039 O O . GLN A 1 127 ? 1.734 6.559 18.578 1 93.94 127 GLN A O 1
ATOM 1044 N N . GLN A 1 128 ? 3.25 6.625 16.938 1 97.06 128 GLN A N 1
ATOM 1045 C CA . GLN A 1 128 ? 2.93 7.93 16.359 1 97.06 128 GLN A CA 1
ATOM 1046 C C . GLN A 1 128 ? 3.207 7.961 14.867 1 97.06 128 GLN A C 1
ATOM 1048 O O . GLN A 1 128 ? 3.916 7.102 14.344 1 97.06 128 GLN A O 1
ATOM 1053 N N . MET A 1 129 ? 2.635 8.938 14.172 1 97.25 129 MET A N 1
ATOM 1054 C CA . MET A 1 129 ? 2.801 9 12.727 1 97.25 129 MET A CA 1
ATOM 1055 C C . MET A 1 129 ? 3.729 10.148 12.336 1 97.25 129 MET A C 1
ATOM 1057 O O . MET A 1 129 ? 3.555 11.273 12.797 1 97.25 129 MET A O 1
ATOM 1061 N N . ALA A 1 130 ? 4.715 9.789 11.555 1 97.75 130 ALA A N 1
ATOM 1062 C CA . ALA A 1 130 ? 5.539 10.836 10.953 1 97.75 130 ALA A CA 1
ATOM 1063 C C . ALA A 1 130 ? 4.801 11.531 9.812 1 97.75 130 ALA A C 1
ATOM 1065 O O . ALA A 1 130 ? 3.721 11.094 9.406 1 97.75 130 ALA A O 1
ATOM 1066 N N . PHE A 1 131 ? 5.34 12.57 9.383 1 97.69 131 PHE A N 1
ATOM 1067 C CA . PHE A 1 131 ? 4.727 13.445 8.383 1 97.69 131 PHE A CA 1
ATOM 1068 C C . PHE A 1 131 ? 4.293 12.648 7.16 1 97.69 131 PHE A C 1
ATOM 1070 O O . PHE A 1 131 ? 3.135 12.734 6.742 1 97.69 131 PHE A O 1
ATOM 1077 N N . ASP A 1 132 ? 5.164 11.836 6.555 1 97.88 132 ASP A N 1
ATOM 1078 C CA . ASP A 1 132 ? 4.918 11.055 5.344 1 97.88 132 ASP A CA 1
ATOM 1079 C C . ASP A 1 132 ? 3.828 10.016 5.574 1 97.88 132 ASP A C 1
ATOM 1081 O O . ASP A 1 132 ? 2.953 9.82 4.727 1 97.88 132 ASP A O 1
ATOM 1085 N N . ASP A 1 133 ? 3.818 9.406 6.734 1 97.38 133 ASP A N 1
ATOM 1086 C CA . ASP A 1 133 ? 2.809 8.406 7.074 1 97.38 133 ASP A CA 1
ATOM 1087 C C . ASP A 1 133 ? 1.443 9.062 7.285 1 97.38 133 ASP A C 1
ATOM 1089 O O . ASP A 1 133 ? 0.412 8.484 6.938 1 97.38 133 ASP A O 1
ATOM 1093 N N . PHE A 1 134 ? 1.502 10.25 7.887 1 98.31 134 PHE A N 1
ATOM 1094 C CA . PHE A 1 134 ? 0.281 11.016 8.102 1 98.31 134 PHE A CA 1
ATOM 1095 C C . PHE A 1 134 ? -0.404 11.32 6.773 1 98.31 134 PHE A C 1
ATOM 1097 O O . PHE A 1 134 ? -1.614 11.133 6.633 1 98.31 134 PHE A O 1
ATOM 1104 N N . ILE A 1 135 ? 0.371 11.773 5.805 1 97.94 135 ILE A N 1
ATOM 1105 C CA . ILE A 1 135 ? -0.164 12.07 4.48 1 97.94 135 ILE A CA 1
ATOM 1106 C C . ILE A 1 135 ? -0.814 10.82 3.893 1 97.94 135 ILE A C 1
ATOM 1108 O O . ILE A 1 135 ? -1.962 10.859 3.443 1 97.94 135 ILE A O 1
ATOM 1112 N N . TYR A 1 136 ? -0.063 9.734 3.941 1 97.5 136 TYR A N 1
ATOM 1113 C CA . TYR A 1 136 ? -0.524 8.477 3.35 1 97.5 136 TYR A CA 1
ATOM 1114 C C . TYR A 1 136 ? -1.812 8.008 4.012 1 97.5 136 TYR A C 1
ATOM 1116 O O . TYR A 1 136 ? -2.762 7.617 3.33 1 97.5 136 TYR A O 1
ATOM 1124 N N . ALA A 1 137 ? -1.882 8.117 5.324 1 98.06 137 ALA A N 1
ATOM 1125 C CA . ALA A 1 137 ? -3.049 7.688 6.09 1 98.06 137 ALA A CA 1
ATOM 1126 C C . ALA A 1 137 ? -4.285 8.5 5.707 1 98.06 137 ALA A C 1
ATOM 1128 O O . ALA A 1 137 ? -5.359 7.938 5.488 1 98.06 137 ALA A O 1
ATOM 1129 N N . CYS A 1 138 ? -4.109 9.773 5.672 1 97.94 138 CYS A N 1
ATOM 1130 C CA . CYS A 1 138 ? -5.227 10.664 5.379 1 97.94 138 CYS A CA 1
ATOM 1131 C C . CYS A 1 138 ? -5.727 10.453 3.955 1 97.94 138 CYS A C 1
ATOM 1133 O O . CYS A 1 138 ? -6.934 10.484 3.705 1 97.94 138 CYS A O 1
ATOM 1135 N N . VAL A 1 139 ? -4.809 10.242 3.027 1 97.38 139 VAL A N 1
ATOM 1136 C CA . VAL A 1 139 ? -5.195 10.016 1.64 1 97.38 139 VAL A CA 1
ATOM 1137 C C . VAL A 1 139 ? -5.941 8.688 1.519 1 97.38 139 VAL A C 1
ATOM 1139 O O . VAL A 1 139 ? -6.988 8.617 0.87 1 97.38 139 VAL A O 1
ATOM 1142 N N . CYS A 1 140 ? -5.418 7.648 2.111 1 97.88 140 CYS A N 1
ATOM 1143 C CA . CYS A 1 140 ? -6.105 6.363 2.117 1 97.88 140 CYS A CA 1
ATOM 1144 C C . CYS A 1 140 ? -7.508 6.5 2.697 1 97.88 140 CYS A C 1
ATOM 1146 O O . CYS A 1 140 ? -8.477 5.988 2.129 1 97.88 140 CYS A O 1
ATOM 1148 N N . LEU A 1 141 ? -7.633 7.207 3.818 1 98.25 141 LEU A N 1
ATOM 1149 C CA . LEU A 1 141 ? -8.93 7.422 4.461 1 98.25 141 LEU A CA 1
ATOM 1150 C C . LEU A 1 141 ? -9.883 8.148 3.521 1 98.25 141 LEU A C 1
ATOM 1152 O O . LEU A 1 141 ? -11.047 7.75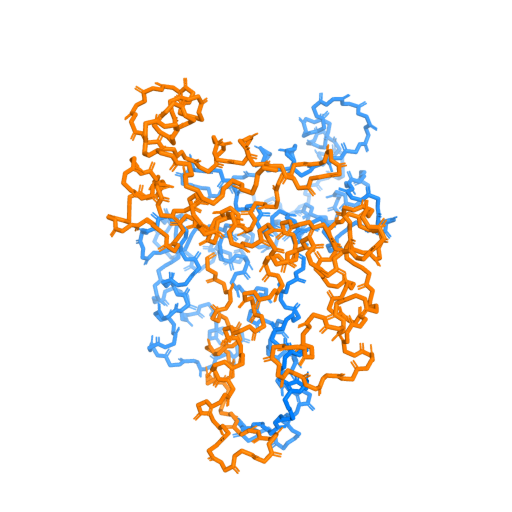8 3.393 1 98.25 141 LEU A O 1
ATOM 1156 N N . GLN A 1 142 ? -9.422 9.164 2.924 1 97.5 142 GLN A N 1
ATOM 1157 C CA . GLN A 1 142 ? -10.242 9.945 2.006 1 97.5 142 GLN A CA 1
ATOM 1158 C C . GLN A 1 142 ? -10.727 9.086 0.838 1 97.5 142 GLN A C 1
ATOM 1160 O O . GLN A 1 142 ? -11.898 9.141 0.469 1 97.5 142 GLN A O 1
ATOM 1165 N N . ILE A 1 143 ? -9.852 8.328 0.206 1 97.75 143 ILE A N 1
ATOM 1166 C CA . ILE A 1 143 ? -10.188 7.488 -0.936 1 97.75 143 ILE A CA 1
ATOM 1167 C C . ILE A 1 143 ? -11.258 6.477 -0.532 1 97.75 143 ILE A C 1
ATOM 1169 O O . ILE A 1 143 ? -12.273 6.336 -1.216 1 97.75 143 ILE A O 1
ATOM 1173 N N . LEU A 1 144 ? -11.023 5.828 0.564 1 98.31 144 LEU A N 1
ATOM 1174 C CA . LEU A 1 144 ? -11.945 4.789 1.017 1 98.31 144 LEU A CA 1
ATOM 1175 C C . LEU A 1 144 ? -13.289 5.395 1.419 1 98.31 144 LEU A C 1
ATOM 1177 O O . LEU A 1 144 ? -14.336 4.777 1.213 1 98.31 144 LEU A O 1
ATOM 1181 N N . THR A 1 145 ? -13.234 6.594 2.012 1 97.81 145 THR A N 1
ATOM 1182 C CA . THR A 1 145 ? -14.469 7.297 2.359 1 97.81 145 THR A CA 1
ATOM 1183 C C . THR A 1 145 ? -15.305 7.57 1.112 1 97.81 145 THR A C 1
ATOM 1185 O O . THR A 1 145 ? -16.516 7.332 1.106 1 97.81 145 THR A O 1
ATOM 1188 N N . ASN A 1 146 ? -14.641 8.047 0.061 1 97.31 146 ASN A N 1
ATOM 1189 C CA . ASN A 1 146 ? -15.344 8.312 -1.189 1 97.31 146 ASN A CA 1
ATOM 1190 C C . ASN A 1 146 ? -15.938 7.039 -1.78 1 97.31 146 ASN A C 1
ATOM 1192 O O . ASN A 1 146 ? -17.047 7.059 -2.309 1 97.31 146 ASN A O 1
ATOM 1196 N N . CYS A 1 147 ? -15.242 5.953 -1.718 1 97.62 147 CYS A N 1
ATOM 1197 C CA . CYS A 1 147 ? -15.75 4.672 -2.197 1 97.62 147 CYS A CA 1
ATOM 1198 C C . CYS A 1 147 ? -16.969 4.23 -1.391 1 97.62 147 CYS A C 1
ATOM 1200 O O . CYS A 1 147 ? -17.969 3.801 -1.961 1 97.62 147 CYS A O 1
ATOM 1202 N N . PHE A 1 148 ? -16.859 4.363 -0.072 1 98 148 PHE A N 1
ATOM 1203 C CA . PHE A 1 148 ? -17.953 3.959 0.818 1 98 148 PHE A CA 1
ATOM 1204 C C . PHE A 1 148 ? -19.203 4.773 0.54 1 98 148 PHE A C 1
ATOM 1206 O O . PHE A 1 148 ? -20.312 4.227 0.517 1 98 148 PHE A O 1
ATOM 1213 N N . ARG A 1 149 ? -19.016 6.043 0.348 1 96.31 149 ARG A N 1
ATOM 1214 C CA . ARG A 1 149 ? -20.125 6.965 0.152 1 96.31 149 ARG A CA 1
ATOM 1215 C C . ARG A 1 149 ? -20.938 6.59 -1.082 1 96.31 149 ARG A C 1
ATOM 1217 O O . ARG A 1 149 ? -22.156 6.793 -1.117 1 96.31 149 ARG A O 1
ATOM 1224 N N . GLN A 1 150 ? -20.297 5.977 -2.074 1 95.75 150 GLN A N 1
ATOM 1225 C CA . GLN A 1 150 ? -20.984 5.555 -3.295 1 95.75 150 GLN A CA 1
ATOM 1226 C C . GLN A 1 150 ? -22 4.457 -3.006 1 95.75 150 GLN A C 1
ATOM 1228 O O . GLN A 1 150 ? -22.969 4.289 -3.75 1 95.75 150 GLN A O 1
ATOM 1233 N N . TYR A 1 151 ? -21.828 3.756 -1.906 1 95.25 151 TYR A N 1
ATOM 1234 C CA . TYR A 1 151 ? -22.703 2.619 -1.609 1 95.25 151 TYR A CA 1
ATOM 1235 C C . TYR A 1 151 ? -23.547 2.889 -0.374 1 95.25 151 TYR A C 1
ATOM 1237 O O . TYR A 1 151 ? -24.406 2.072 -0.008 1 95.25 151 TYR A O 1
ATOM 1245 N N . ASP A 1 152 ? -23.234 4.016 0.278 1 93.12 152 ASP A N 1
ATOM 1246 C CA . ASP A 1 152 ? -24.062 4.477 1.397 1 93.12 152 ASP A CA 1
ATOM 1247 C C . ASP A 1 152 ? -25.031 5.566 0.955 1 93.12 152 ASP A C 1
ATOM 1249 O O . ASP A 1 152 ? -25 6.688 1.473 1 93.12 152 ASP A O 1
ATOM 1253 N N . PHE A 1 153 ? -25.969 5.113 0.197 1 86.5 153 PHE A N 1
ATOM 1254 C CA . PHE A 1 153 ? -26.859 6.051 -0.473 1 86.5 153 PHE A CA 1
ATOM 1255 C C . PHE A 1 153 ? -27.703 6.812 0.54 1 86.5 153 PHE A C 1
ATOM 1257 O O . PHE A 1 153 ? -27.953 8.008 0.375 1 86.5 153 PHE A O 1
ATOM 1264 N N . ASP A 1 154 ? -28.094 6.203 1.562 1 88.5 154 ASP A N 1
ATOM 1265 C CA . ASP A 1 154 ? -29.016 6.82 2.506 1 88.5 154 ASP A CA 1
ATOM 1266 C C . ASP A 1 154 ? -28.266 7.469 3.668 1 88.5 154 ASP A C 1
ATOM 1268 O O . ASP A 1 154 ? -28.875 7.934 4.629 1 88.5 154 ASP A O 1
ATOM 1272 N N . GLN A 1 155 ? -26.891 7.445 3.623 1 88.81 155 GLN A N 1
ATOM 1273 C CA . GLN A 1 155 ? -26.031 8.055 4.633 1 88.81 155 GLN A CA 1
ATOM 1274 C C . GLN A 1 155 ? -26.344 7.504 6.02 1 88.81 155 GLN A C 1
ATOM 1276 O O . GLN A 1 155 ? -26.422 8.258 6.988 1 88.81 155 GLN A O 1
ATOM 1281 N N . SER A 1 156 ? -26.609 6.176 6.086 1 89.56 156 SER A N 1
ATOM 1282 C CA . SER A 1 156 ? -26.922 5.48 7.332 1 89.56 156 SER A CA 1
ATOM 1283 C C . SER A 1 156 ? -25.656 5.113 8.094 1 89.56 156 SER A C 1
ATOM 1285 O O . SER A 1 156 ? -25.703 4.77 9.273 1 89.56 156 SER A O 1
ATOM 1287 N N . GLY A 1 157 ? -24.547 5.168 7.457 1 93.31 157 GLY A N 1
ATOM 1288 C CA . GLY A 1 157 ? -23.312 4.695 8.062 1 93.31 157 GLY A CA 1
ATOM 1289 C C . GLY A 1 157 ? -23.047 3.225 7.797 1 93.31 157 GLY A C 1
ATOM 1290 O O . GLY A 1 157 ? -22.062 2.67 8.289 1 93.31 157 GLY A O 1
ATOM 1291 N N . TYR A 1 158 ? -23.984 2.631 7.035 1 95.88 158 TYR A N 1
ATOM 1292 C CA . TYR A 1 158 ? -23.812 1.25 6.594 1 95.88 158 TYR A CA 1
ATOM 1293 C C . TYR A 1 158 ? -23.922 1.146 5.078 1 95.88 158 TYR A C 1
ATOM 1295 O O . TYR A 1 158 ? -24.656 1.905 4.445 1 95.88 158 TYR A O 1
ATOM 1303 N N . ALA A 1 159 ? -23.156 0.289 4.531 1 96.44 159 ALA A N 1
ATOM 1304 C CA . ALA A 1 159 ? -23.188 0.07 3.086 1 96.44 159 ALA A CA 1
ATOM 1305 C C . ALA A 1 159 ? -23.125 -1.418 2.756 1 96.44 159 ALA A C 1
ATOM 1307 O O . ALA A 1 159 ? -22.438 -2.182 3.43 1 96.44 159 ALA A O 1
ATOM 1308 N N . ARG A 1 160 ? -23.922 -1.773 1.728 1 95.44 160 ARG A N 1
ATOM 1309 C CA . ARG A 1 160 ? -23.922 -3.152 1.249 1 95.44 160 ARG A CA 1
ATOM 1310 C C . ARG A 1 160 ? -23.078 -3.289 -0.014 1 95.44 160 ARG A C 1
ATOM 1312 O O . ARG A 1 160 ? -23.266 -2.541 -0.977 1 95.44 160 ARG A O 1
ATOM 1319 N N . PHE A 1 161 ? -22.125 -4.227 0.026 1 97.5 161 PHE A N 1
ATOM 1320 C CA . PHE A 1 161 ? -21.219 -4.453 -1.085 1 97.5 161 PHE A CA 1
ATOM 1321 C C . PHE A 1 161 ? -21.359 -5.871 -1.623 1 97.5 161 PHE A C 1
ATOM 1323 O O . PHE A 1 161 ? -21.484 -6.824 -0.852 1 97.5 161 PHE A O 1
ATOM 1330 N N . SER A 1 162 ? -21.359 -5.914 -2.969 1 97.5 162 SER A N 1
ATOM 1331 C CA . SER A 1 162 ? -20.984 -7.219 -3.506 1 97.5 162 SER A CA 1
ATOM 1332 C C . SER A 1 162 ? -19.5 -7.504 -3.293 1 97.5 162 SER A C 1
ATOM 1334 O O . SER A 1 162 ? -18.734 -6.602 -2.949 1 97.5 162 SER A O 1
ATOM 1336 N N . PHE A 1 163 ? -19.156 -8.734 -3.516 1 97.62 163 PHE A N 1
ATOM 1337 C CA . PHE A 1 163 ? -17.781 -9.141 -3.316 1 97.62 163 PHE A CA 1
ATOM 1338 C C . PHE A 1 163 ? -16.844 -8.305 -4.18 1 97.62 163 PHE A C 1
ATOM 1340 O O . PHE A 1 163 ? -15.891 -7.699 -3.668 1 97.62 163 PHE A O 1
ATOM 1347 N N . GLU A 1 164 ? -17.094 -8.148 -5.438 1 98 164 GLU A N 1
ATOM 1348 C CA . GLU A 1 164 ? -16.234 -7.414 -6.348 1 98 164 GLU A CA 1
ATOM 1349 C C . GLU A 1 164 ? -16.266 -5.918 -6.062 1 98 164 GLU A C 1
ATOM 1351 O O . GLU A 1 164 ? -15.258 -5.223 -6.234 1 98 164 GLU A O 1
ATOM 1356 N N . GLN A 1 165 ? -17.422 -5.438 -5.633 1 97.69 165 GLN A N 1
ATOM 1357 C CA . GLN A 1 165 ? -17.531 -4.031 -5.254 1 97.69 165 GLN A CA 1
ATOM 1358 C C . GLN A 1 165 ? -16.641 -3.719 -4.055 1 97.69 165 GLN A C 1
ATOM 1360 O O . GLN A 1 165 ? -15.938 -2.703 -4.047 1 97.69 165 GLN A O 1
ATOM 1365 N N . PHE A 1 166 ? -16.703 -4.645 -3.07 1 98.38 166 PHE A N 1
ATOM 1366 C CA . PHE A 1 166 ? -15.867 -4.492 -1.887 1 98.38 166 PHE A CA 1
ATOM 1367 C C . PHE A 1 166 ? -14.391 -4.531 -2.262 1 98.38 166 PHE A C 1
ATOM 1369 O O . PHE A 1 166 ? -13.617 -3.652 -1.863 1 98.38 166 PHE A O 1
ATOM 1376 N N . LEU A 1 167 ? -14 -5.473 -3.07 1 98.5 167 LEU A N 1
ATOM 1377 C CA . LEU A 1 167 ? -12.609 -5.633 -3.473 1 98.5 167 LEU A CA 1
ATOM 1378 C C . LEU A 1 167 ? -12.125 -4.41 -4.246 1 98.5 167 LEU A C 1
ATOM 1380 O O . LEU A 1 167 ? -11.047 -3.879 -3.967 1 98.5 167 LEU A O 1
ATOM 1384 N N . SER A 1 168 ? -12.891 -3.986 -5.199 1 98 168 SER A N 1
ATOM 1385 C CA . SER A 1 168 ? -12.531 -2.836 -6.02 1 98 168 SER A CA 1
ATOM 1386 C C . SER A 1 168 ? -12.383 -1.576 -5.172 1 98 168 SER A C 1
ATOM 1388 O O . SER A 1 168 ? -11.461 -0.787 -5.383 1 98 168 SER A O 1
ATOM 1390 N N . SER A 1 169 ? -13.305 -1.401 -4.234 1 98.25 169 SER A N 1
ATOM 1391 C CA . SER A 1 169 ? -13.25 -0.248 -3.34 1 98.25 169 SER A CA 1
ATOM 1392 C C . SER A 1 169 ? -12.008 -0.295 -2.455 1 98.25 169 SER A C 1
ATOM 1394 O O . SER A 1 169 ? -11.273 0.692 -2.35 1 98.25 169 SER A O 1
ATOM 1396 N N . ALA A 1 170 ? -11.758 -1.468 -1.868 1 98.25 170 ALA A N 1
ATOM 1397 C CA . ALA A 1 170 ? -10.625 -1.623 -0.962 1 98.25 170 ALA A CA 1
ATOM 1398 C C . ALA A 1 170 ? -9.305 -1.451 -1.704 1 98.25 170 ALA A C 1
ATOM 1400 O O . ALA A 1 170 ? -8.383 -0.796 -1.206 1 98.25 170 ALA A O 1
ATOM 1401 N N . MET A 1 171 ? -9.219 -1.917 -2.91 1 97.81 171 MET A N 1
ATOM 1402 C CA . MET A 1 171 ? -7.977 -1.894 -3.68 1 97.81 171 MET A CA 1
ATOM 1403 C C . MET A 1 171 ? -7.742 -0.519 -4.297 1 97.81 171 MET A C 1
ATOM 1405 O O . MET A 1 171 ? -6.691 -0.268 -4.883 1 97.81 171 MET A O 1
ATOM 1409 N N . SER A 1 172 ? -8.68 0.374 -4.102 1 96.5 172 SER A N 1
ATOM 1410 C CA . SER A 1 172 ? -8.539 1.724 -4.641 1 96.5 172 SER A CA 1
ATOM 1411 C C . SER A 1 172 ? -7.379 2.461 -3.986 1 96.5 172 SER A C 1
ATOM 1413 O O . SER A 1 172 ? -6.902 3.471 -4.512 1 96.5 172 SER A O 1
ATOM 1415 N N . ILE A 1 173 ? -6.883 1.934 -2.893 1 95.69 173 ILE A N 1
ATOM 1416 C CA . ILE A 1 173 ? -5.793 2.611 -2.201 1 95.69 173 ILE A CA 1
ATOM 1417 C C . ILE A 1 173 ? -4.453 2.084 -2.711 1 95.69 173 ILE A C 1
ATOM 1419 O O . ILE A 1 173 ? -3.393 2.561 -2.297 1 95.69 173 ILE A O 1
ATOM 1423 N N . ILE A 1 174 ? -4.527 1.044 -3.598 1 92.56 174 ILE A N 1
ATOM 1424 C CA . ILE A 1 174 ? -3.311 0.579 -4.25 1 92.56 174 ILE A CA 1
ATOM 1425 C C . ILE A 1 174 ? -2.955 1.514 -5.406 1 92.56 174 ILE A C 1
ATOM 1427 O O . ILE A 1 174 ? -3.449 1.347 -6.523 1 92.56 174 ILE A O 1
ATOM 1431 N N . ILE A 1 175 ? -2.219 2.553 -5.121 1 82.56 175 ILE A N 1
ATOM 1432 C CA . ILE A 1 175 ? -1.857 3.576 -6.098 1 82.56 175 ILE A CA 1
ATOM 1433 C C . ILE A 1 175 ? -0.381 3.441 -6.465 1 82.56 175 ILE A C 1
ATOM 1435 O O . ILE A 1 175 ? 0.438 3.045 -5.633 1 82.56 175 ILE A O 1
ATOM 1439 N N . MET B 1 1 ? 15.258 -29.188 -12.633 1 26.69 1 MET B N 1
ATOM 1440 C CA . MET B 1 1 ? 15.758 -29.516 -11.305 1 26.69 1 MET B CA 1
ATOM 1441 C C . MET B 1 1 ? 15.086 -28.672 -10.227 1 26.69 1 MET B C 1
ATOM 1443 O O . MET B 1 1 ? 15.25 -27.453 -10.203 1 26.69 1 MET B O 1
ATOM 1447 N N . VAL B 1 2 ? 13.867 -28.953 -9.852 1 35 2 VAL B N 1
ATOM 1448 C CA . VAL B 1 2 ? 12.867 -28.281 -9.039 1 35 2 VAL B CA 1
ATOM 1449 C C . VAL B 1 2 ? 13.477 -27.875 -7.699 1 35 2 VAL B C 1
ATOM 1451 O O . VAL B 1 2 ? 14.102 -28.703 -7.023 1 35 2 VAL B O 1
ATOM 1454 N N . ILE B 1 3 ? 13.93 -26.703 -7.492 1 41.03 3 ILE B N 1
ATOM 1455 C CA . ILE B 1 3 ? 14.57 -26.219 -6.273 1 41.03 3 ILE B CA 1
ATOM 1456 C C . ILE B 1 3 ? 13.781 -26.688 -5.055 1 41.03 3 ILE B C 1
ATOM 1458 O O . ILE B 1 3 ? 12.906 -25.969 -4.562 1 41.03 3 ILE B O 1
ATOM 1462 N N . ARG B 1 4 ? 13.078 -27.797 -5.082 1 46.44 4 ARG B N 1
ATOM 1463 C CA . ARG B 1 4 ? 12.375 -28.469 -3.99 1 46.44 4 ARG B CA 1
ATOM 1464 C C . ARG B 1 4 ? 13.203 -28.438 -2.711 1 46.44 4 ARG B C 1
ATOM 1466 O O . ARG B 1 4 ? 12.695 -28.094 -1.643 1 46.44 4 ARG B O 1
ATOM 1473 N N . ASP B 1 5 ? 14.312 -29.266 -2.523 1 49.5 5 ASP B N 1
ATOM 1474 C CA . ASP B 1 5 ? 15.07 -29.641 -1.333 1 49.5 5 ASP B CA 1
ATOM 1475 C C . ASP B 1 5 ? 16.328 -28.781 -1.187 1 49.5 5 ASP B C 1
ATOM 1477 O O . ASP B 1 5 ? 17.438 -29.281 -1.317 1 49.5 5 ASP B O 1
ATOM 1481 N N . LEU B 1 6 ? 16.203 -27.5 -1.622 1 58.16 6 LEU B N 1
ATOM 1482 C CA . LEU B 1 6 ? 17.5 -26.891 -1.343 1 58.16 6 LEU B CA 1
ATOM 1483 C C . LEU B 1 6 ? 17.922 -27.141 0.1 1 58.16 6 LEU B C 1
ATOM 1485 O O . LEU B 1 6 ? 17.125 -26.953 1.026 1 58.16 6 LEU B O 1
ATOM 1489 N N . HIS B 1 7 ? 18.891 -27.906 0.245 1 64.25 7 HIS B N 1
ATOM 1490 C CA . HIS B 1 7 ? 19.516 -28.219 1.532 1 64.25 7 HIS B CA 1
ATOM 1491 C C . HIS B 1 7 ? 19.812 -26.938 2.314 1 64.25 7 HIS B C 1
ATOM 1493 O O . HIS B 1 7 ? 20.109 -25.891 1.723 1 64.25 7 HIS B O 1
ATOM 1499 N N . PRO B 1 8 ? 19.391 -26.922 3.551 1 64.06 8 PRO B N 1
ATOM 1500 C CA . PRO B 1 8 ? 19.656 -25.812 4.469 1 64.06 8 PRO B CA 1
ATOM 1501 C C . PRO B 1 8 ? 21.031 -25.188 4.258 1 64.06 8 PRO B C 1
ATOM 1503 O O . PRO B 1 8 ? 21.188 -23.969 4.402 1 64.06 8 PRO B O 1
ATOM 1506 N N . VAL B 1 9 ? 21.953 -26 3.867 1 69.62 9 VAL B N 1
ATOM 1507 C CA . VAL B 1 9 ? 23.312 -25.5 3.684 1 69.62 9 VAL B CA 1
ATOM 1508 C C . VAL B 1 9 ? 23.359 -24.547 2.492 1 69.62 9 VAL B C 1
ATOM 1510 O O . VAL B 1 9 ? 24.047 -23.516 2.539 1 69.62 9 VAL B O 1
ATOM 1513 N N . THR B 1 10 ? 22.516 -24.797 1.534 1 85.88 10 THR B N 1
ATOM 1514 C CA . THR B 1 10 ? 22.469 -23.953 0.338 1 85.88 10 THR B CA 1
ATOM 1515 C C . THR B 1 10 ? 21.797 -22.625 0.636 1 85.88 10 THR B C 1
ATOM 1517 O O . THR B 1 10 ? 22.266 -21.578 0.194 1 85.88 10 THR B O 1
ATOM 1520 N N . ILE B 1 11 ? 20.891 -22.688 1.525 1 90.25 11 ILE B N 1
ATOM 1521 C CA . ILE B 1 11 ? 20.156 -21.469 1.844 1 90.25 11 ILE B CA 1
ATOM 1522 C C . ILE B 1 11 ? 21.016 -20.547 2.697 1 90.25 11 ILE B C 1
ATOM 1524 O O . ILE B 1 11 ? 20.969 -19.328 2.561 1 90.25 11 ILE B O 1
ATOM 1528 N N . ARG B 1 12 ? 21.828 -21.141 3.51 1 91.38 12 ARG B N 1
ATOM 1529 C CA . ARG B 1 12 ? 22.75 -20.359 4.324 1 91.38 12 ARG B CA 1
ATOM 1530 C C . ARG B 1 12 ? 23.734 -19.594 3.451 1 91.38 12 ARG B C 1
ATOM 1532 O O . ARG B 1 12 ? 24.047 -18.438 3.736 1 91.38 12 ARG B O 1
ATOM 1539 N N . GLY B 1 13 ? 24.219 -20.297 2.424 1 92.56 13 GLY B N 1
ATOM 1540 C CA . GLY B 1 13 ? 25.094 -19.609 1.479 1 92.56 13 GLY B CA 1
ATOM 1541 C C . GLY B 1 13 ? 24.422 -18.438 0.78 1 92.56 13 GLY B C 1
ATOM 1542 O O . GLY B 1 13 ? 25.031 -17.391 0.604 1 92.56 13 GLY B O 1
ATOM 1543 N N . ILE B 1 14 ? 23.219 -18.656 0.463 1 93.19 14 ILE B N 1
ATOM 1544 C CA . ILE B 1 14 ? 22.453 -17.609 -0.193 1 93.19 14 ILE B CA 1
ATOM 1545 C C . ILE B 1 14 ? 22.234 -16.438 0.773 1 93.19 14 ILE B C 1
ATOM 1547 O O . ILE B 1 14 ? 22.406 -15.281 0.4 1 93.19 14 ILE B O 1
ATOM 1551 N N . PHE B 1 15 ? 21.922 -16.781 1.971 1 96.25 15 PHE B N 1
ATOM 1552 C CA . PHE B 1 15 ? 21.734 -15.781 3.006 1 96.25 15 PHE B CA 1
ATOM 1553 C C . PHE B 1 15 ? 22.969 -14.906 3.154 1 96.25 15 PHE B C 1
ATOM 1555 O O . PHE B 1 15 ? 22.859 -13.68 3.217 1 96.25 15 PHE B O 1
ATOM 1562 N N . GLU B 1 16 ? 24.078 -15.5 3.195 1 95.25 16 GLU B N 1
ATOM 1563 C CA . GLU B 1 16 ? 25.344 -14.781 3.363 1 95.25 16 GLU B CA 1
ATOM 1564 C C . GLU B 1 16 ? 25.609 -13.836 2.195 1 95.25 16 GLU B C 1
ATOM 1566 O O . GLU B 1 16 ? 26.172 -12.758 2.379 1 95.25 16 GLU B O 1
ATOM 1571 N N . LYS B 1 17 ? 25.156 -14.25 1.062 1 95.31 17 LYS B N 1
ATOM 1572 C CA . LYS B 1 17 ? 25.312 -13.406 -0.119 1 95.31 17 LYS B CA 1
ATOM 1573 C C . LYS B 1 17 ? 24.344 -12.227 -0.089 1 95.31 17 LYS B C 1
ATOM 1575 O O . LYS B 1 17 ? 24.688 -11.133 -0.56 1 95.31 17 LYS B O 1
ATOM 1580 N N . VAL B 1 18 ? 23.234 -12.492 0.441 1 96.25 18 VAL B N 1
ATOM 1581 C CA . VAL B 1 18 ? 22.188 -11.469 0.502 1 96.25 18 VAL B CA 1
ATOM 1582 C C . VAL B 1 18 ? 22.531 -10.453 1.59 1 96.25 18 VAL B C 1
ATOM 1584 O O . VAL B 1 18 ? 22.312 -9.25 1.418 1 96.25 18 VAL B O 1
ATOM 1587 N N . ASP B 1 19 ? 23.078 -10.969 2.65 1 97.38 19 ASP B N 1
ATOM 1588 C CA . ASP B 1 19 ? 23.5 -10.117 3.764 1 97.38 19 ASP B CA 1
ATOM 1589 C C . ASP B 1 19 ? 24.781 -9.367 3.434 1 97.38 19 ASP B C 1
ATOM 1591 O O . ASP B 1 19 ? 25.844 -9.648 4.008 1 97.38 19 ASP B O 1
ATOM 1595 N N . LYS B 1 20 ? 24.688 -8.352 2.748 1 96.31 20 LYS B N 1
ATOM 1596 C CA . LYS B 1 20 ? 25.828 -7.652 2.16 1 96.31 20 LYS B CA 1
ATOM 1597 C C . LYS B 1 20 ? 26.734 -7.051 3.242 1 96.31 20 LYS B C 1
ATOM 1599 O O . LYS B 1 20 ? 27.953 -7.012 3.096 1 96.31 20 LYS B O 1
ATOM 1604 N N . ASN B 1 21 ? 26.203 -6.531 4.332 1 96.25 21 ASN B N 1
ATOM 1605 C CA . ASN B 1 21 ? 27.016 -5.898 5.363 1 96.25 21 ASN B CA 1
ATOM 1606 C C . ASN B 1 21 ? 27.438 -6.895 6.438 1 96.25 21 ASN B C 1
ATOM 1608 O O . ASN B 1 21 ? 28.047 -6.516 7.441 1 96.25 21 ASN B O 1
ATOM 1612 N N . ASN B 1 22 ? 27.016 -8.141 6.344 1 96.44 22 ASN B N 1
ATOM 1613 C CA . ASN B 1 22 ? 27.422 -9.273 7.172 1 96.44 22 ASN B CA 1
ATOM 1614 C C . ASN B 1 22 ? 27.094 -9.039 8.648 1 96.44 22 ASN B C 1
ATOM 1616 O O . ASN B 1 22 ? 27.922 -9.312 9.523 1 96.44 22 ASN B O 1
ATOM 1620 N N . ASP B 1 23 ? 25.922 -8.492 8.898 1 96.62 23 ASP B N 1
ATOM 1621 C CA . ASP B 1 23 ? 25.547 -8.227 10.281 1 96.62 23 ASP B CA 1
ATOM 1622 C C . ASP B 1 23 ? 24.578 -9.289 10.805 1 96.62 23 ASP B C 1
ATOM 1624 O O . ASP B 1 23 ? 24.031 -9.156 11.898 1 96.62 23 ASP B O 1
ATOM 1628 N N . GLY B 1 24 ? 24.359 -10.281 9.977 1 96.56 24 GLY B N 1
ATOM 1629 C CA . GLY B 1 24 ? 23.516 -11.375 10.398 1 96.56 24 GLY B CA 1
ATOM 1630 C C . GLY B 1 24 ? 22.031 -11.102 10.18 1 96.56 24 GLY B C 1
ATOM 1631 O O . GLY B 1 24 ? 21.188 -11.906 10.562 1 96.56 24 GL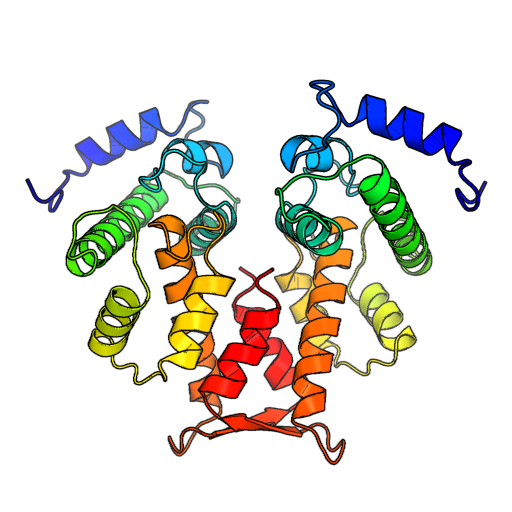Y B O 1
ATOM 1632 N N . ASN B 1 25 ? 21.672 -10 9.602 1 97.31 25 ASN B N 1
ATOM 1633 C CA . ASN B 1 25 ? 20.312 -9.594 9.312 1 97.31 25 ASN B CA 1
ATOM 1634 C C . ASN B 1 25 ? 20.172 -9.062 7.891 1 97.31 25 ASN B C 1
ATOM 1636 O O . ASN B 1 25 ? 21.078 -8.391 7.387 1 97.31 25 ASN B O 1
ATOM 1640 N N . VAL B 1 26 ? 19.094 -9.445 7.27 1 97.81 26 VAL B N 1
ATOM 1641 C CA . VAL B 1 26 ? 18.781 -8.93 5.941 1 97.81 26 VAL B CA 1
ATOM 1642 C C . VAL B 1 26 ? 17.734 -7.816 6.047 1 97.81 26 VAL B C 1
ATOM 1644 O O . VAL B 1 26 ? 16.641 -8.031 6.574 1 97.81 26 VAL B O 1
ATOM 1647 N N . ASP B 1 27 ? 18.125 -6.625 5.602 1 95.81 27 ASP B N 1
ATOM 1648 C CA . ASP B 1 27 ? 17.188 -5.512 5.629 1 95.81 27 ASP B CA 1
ATOM 1649 C C . ASP B 1 27 ? 16.422 -5.402 4.312 1 95.81 27 ASP B C 1
ATOM 1651 O O . ASP B 1 27 ? 16.562 -6.254 3.434 1 95.81 27 ASP B O 1
ATOM 1655 N N . HIS B 1 28 ? 15.57 -4.398 4.203 1 94.19 28 HIS B N 1
ATOM 1656 C CA . HIS B 1 28 ? 14.688 -4.246 3.053 1 94.19 28 HIS B CA 1
ATOM 1657 C C . HIS B 1 28 ? 15.484 -4.086 1.762 1 94.19 28 HIS B C 1
ATOM 1659 O O . HIS B 1 28 ? 15.148 -4.695 0.742 1 94.19 28 HIS B O 1
ATOM 1665 N N . LYS B 1 29 ? 16.516 -3.299 1.828 1 92.81 29 LYS B N 1
ATOM 1666 C CA . LYS B 1 29 ? 17.312 -3.016 0.638 1 92.81 29 LYS B CA 1
ATOM 1667 C C . LYS B 1 29 ? 18.094 -4.25 0.19 1 92.81 29 LYS B C 1
ATOM 1669 O O . LYS B 1 29 ? 18.156 -4.547 -1.004 1 92.81 29 LYS B O 1
ATOM 1674 N N . GLU B 1 30 ? 18.625 -4.934 1.154 1 97.31 30 GLU B N 1
ATOM 1675 C CA . GLU B 1 30 ? 19.375 -6.152 0.842 1 97.31 30 GLU B CA 1
ATOM 1676 C C . GLU B 1 30 ? 18.453 -7.207 0.224 1 97.31 30 GLU B C 1
ATOM 1678 O O . GLU B 1 30 ? 18.828 -7.867 -0.747 1 97.31 30 GLU B O 1
ATOM 1683 N N . LEU B 1 31 ? 17.281 -7.328 0.798 1 97.31 31 LEU B N 1
ATOM 1684 C CA . LEU B 1 31 ? 16.344 -8.305 0.272 1 97.31 31 LEU B CA 1
ATOM 1685 C C . LEU B 1 31 ? 15.867 -7.902 -1.122 1 97.31 31 LEU B C 1
ATOM 1687 O O . LEU B 1 31 ? 15.703 -8.758 -1.996 1 97.31 31 LEU B O 1
ATOM 1691 N N . GLN B 1 32 ? 15.648 -6.629 -1.329 1 95.62 32 GLN B N 1
ATOM 1692 C CA . GLN B 1 32 ? 15.164 -6.145 -2.615 1 95.62 32 GLN B CA 1
ATOM 1693 C C . GLN B 1 32 ? 16.156 -6.457 -3.73 1 95.62 32 GLN B C 1
ATOM 1695 O O . GLN B 1 32 ? 15.758 -6.844 -4.832 1 95.62 32 GLN B O 1
ATOM 1700 N N . VAL B 1 33 ? 17.422 -6.293 -3.467 1 94.5 33 VAL B N 1
ATOM 1701 C CA . VAL B 1 33 ? 18.469 -6.512 -4.461 1 94.5 33 VAL B CA 1
ATOM 1702 C C . VAL B 1 33 ? 18.625 -8.008 -4.719 1 94.5 33 VAL B C 1
ATOM 1704 O O . VAL B 1 33 ? 18.984 -8.422 -5.824 1 94.5 33 VAL B O 1
ATOM 1707 N N . ALA B 1 34 ? 18.297 -8.797 -3.773 1 94.69 34 ALA B N 1
ATOM 1708 C CA . ALA B 1 34 ? 18.484 -10.242 -3.861 1 94.69 34 ALA B CA 1
ATOM 1709 C C . ALA B 1 34 ? 17.391 -10.898 -4.688 1 94.69 34 ALA B C 1
ATOM 1711 O O . ALA B 1 34 ? 17.609 -11.938 -5.312 1 94.69 34 ALA B O 1
ATOM 1712 N N . LEU B 1 35 ? 16.234 -10.297 -4.652 1 95.75 35 LEU B N 1
ATOM 1713 C CA . LEU B 1 35 ? 15.094 -10.906 -5.328 1 95.75 35 LEU B CA 1
ATOM 1714 C C . LEU B 1 35 ? 14.898 -10.305 -6.719 1 95.75 35 LEU B C 1
ATOM 1716 O O . LEU B 1 35 ? 15.102 -9.102 -6.914 1 95.75 35 LEU B O 1
ATOM 1720 N N . SER B 1 36 ? 14.547 -11.211 -7.633 1 94.31 36 SER B N 1
ATOM 1721 C CA . SER B 1 36 ? 14.305 -10.789 -9.008 1 94.31 36 SER B CA 1
ATOM 1722 C C . SER B 1 36 ? 12.836 -10.961 -9.383 1 94.31 36 SER B C 1
ATOM 1724 O O . SER B 1 36 ? 12.203 -11.938 -9 1 94.31 36 SER B O 1
ATOM 1726 N N . ASN B 1 37 ? 12.359 -9.984 -10.156 1 94.5 37 ASN B N 1
ATOM 1727 C CA . ASN B 1 37 ? 10.984 -10.078 -10.633 1 94.5 37 ASN B CA 1
ATOM 1728 C C . ASN B 1 37 ? 10.922 -10.594 -12.07 1 94.5 37 ASN B C 1
ATOM 1730 O O . ASN B 1 37 ? 9.844 -10.656 -12.664 1 94.5 37 ASN B O 1
ATOM 1734 N N . GLY B 1 38 ? 12.047 -10.812 -12.688 1 91.69 38 GLY B N 1
ATOM 1735 C CA . GLY B 1 38 ? 12.109 -11.477 -13.977 1 91.69 38 GLY B CA 1
ATOM 1736 C C . GLY B 1 38 ? 12.078 -10.516 -15.148 1 91.69 38 GLY B C 1
ATOM 1737 O O . GLY B 1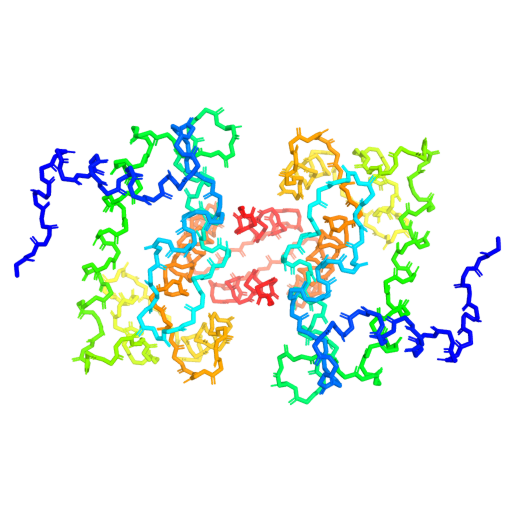 38 ? 12.18 -10.93 -16.297 1 91.69 38 GLY B O 1
ATOM 1738 N N . ILE B 1 39 ? 11.953 -9.211 -14.938 1 93.62 39 ILE B N 1
ATOM 1739 C CA . ILE B 1 39 ? 11.828 -8.297 -16.062 1 93.62 39 ILE B CA 1
ATOM 1740 C C . ILE B 1 39 ? 12.891 -7.207 -15.977 1 93.62 39 ILE B C 1
ATOM 1742 O O . ILE B 1 39 ? 12.828 -6.215 -16.703 1 93.62 39 ILE B O 1
ATOM 1746 N N . GLY B 1 40 ? 13.758 -7.301 -15.078 1 92 40 GLY B N 1
ATOM 1747 C CA . GLY B 1 40 ? 14.938 -6.449 -15.047 1 92 40 GLY B CA 1
ATOM 1748 C C . GLY B 1 40 ? 14.727 -5.156 -14.281 1 92 40 GLY B C 1
ATOM 1749 O O . GLY B 1 40 ? 15.562 -4.258 -14.328 1 92 40 GLY B O 1
ATOM 1750 N N . THR B 1 41 ? 13.562 -4.984 -13.648 1 91.81 41 THR B N 1
ATOM 1751 C CA . THR B 1 41 ? 13.32 -3.832 -12.789 1 91.81 41 THR B CA 1
ATOM 1752 C C . THR B 1 41 ? 13.445 -4.219 -11.312 1 91.81 41 THR B C 1
ATOM 1754 O O . THR B 1 41 ? 13.492 -5.406 -10.984 1 91.81 41 THR B O 1
ATOM 1757 N N . SER B 1 42 ? 13.555 -3.229 -10.484 1 92.44 42 SER B N 1
ATOM 1758 C CA . SER B 1 42 ? 13.648 -3.482 -9.055 1 92.44 42 SER B CA 1
ATOM 1759 C C . SER B 1 42 ? 12.406 -4.207 -8.539 1 92.44 42 SER B C 1
ATOM 1761 O O . SER B 1 42 ? 11.297 -3.936 -8.992 1 92.44 42 SER B O 1
ATOM 1763 N N . PHE B 1 43 ? 12.703 -5.102 -7.586 1 95.88 43 PHE B N 1
ATOM 1764 C CA . PHE B 1 43 ? 11.602 -5.809 -6.949 1 95.88 43 PHE B CA 1
ATOM 1765 C C . PHE B 1 43 ? 10.672 -4.836 -6.238 1 95.88 43 PHE B C 1
ATOM 1767 O O . PHE B 1 43 ? 11.125 -3.836 -5.676 1 95.88 43 PHE B O 1
ATOM 1774 N N . ASN B 1 44 ? 9.367 -5.125 -6.297 1 94.44 44 ASN B N 1
ATOM 1775 C CA . ASN B 1 44 ? 8.352 -4.281 -5.68 1 94.44 44 ASN B CA 1
ATOM 1776 C C . ASN B 1 44 ? 8.609 -4.102 -4.184 1 94.44 44 ASN B C 1
ATOM 1778 O O . ASN B 1 44 ? 8.57 -5.07 -3.424 1 94.44 44 ASN B O 1
ATOM 1782 N N . MET B 1 45 ? 8.812 -2.865 -3.844 1 91.25 45 MET B N 1
ATOM 1783 C CA . MET B 1 45 ? 9.148 -2.59 -2.449 1 91.25 45 MET B CA 1
ATOM 1784 C C . MET B 1 45 ? 7.973 -2.93 -1.533 1 91.25 45 MET B C 1
ATOM 1786 O O . MET B 1 45 ? 8.172 -3.367 -0.4 1 91.25 45 MET B O 1
ATOM 1790 N N . ARG B 1 46 ? 6.82 -2.793 -2.01 1 92.75 46 ARG B N 1
ATOM 1791 C CA . ARG B 1 46 ? 5.652 -3.154 -1.215 1 92.75 46 ARG B CA 1
ATOM 1792 C C . ARG B 1 46 ? 5.652 -4.645 -0.887 1 92.75 46 ARG B C 1
ATOM 1794 O O . ARG B 1 46 ? 5.348 -5.035 0.241 1 92.75 46 ARG B O 1
ATOM 1801 N N . THR B 1 47 ? 5.996 -5.395 -1.849 1 96.81 47 THR B N 1
ATOM 1802 C CA . THR B 1 47 ? 6.066 -6.836 -1.647 1 96.81 47 THR B CA 1
ATOM 1803 C C . THR B 1 47 ? 7.18 -7.191 -0.67 1 96.81 47 THR B C 1
ATOM 1805 O O . THR B 1 47 ? 7.012 -8.07 0.182 1 96.81 47 THR B O 1
ATOM 1808 N N . ILE B 1 48 ? 8.281 -6.5 -0.758 1 96.31 48 ILE B N 1
ATOM 1809 C CA . ILE B 1 48 ? 9.414 -6.703 0.137 1 96.31 48 ILE B CA 1
ATOM 1810 C C . ILE B 1 48 ? 8.984 -6.434 1.578 1 96.31 48 ILE B C 1
ATOM 1812 O O . ILE B 1 48 ? 9.203 -7.27 2.461 1 96.31 48 ILE B O 1
ATOM 1816 N N . GLU B 1 49 ? 8.359 -5.312 1.756 1 93.06 49 GLU B N 1
ATOM 1817 C CA . GLU B 1 49 ? 7.938 -4.922 3.096 1 93.06 49 GLU B CA 1
ATOM 1818 C C . GLU B 1 49 ? 6.902 -5.895 3.654 1 93.06 49 GLU B C 1
ATOM 1820 O O . GLU B 1 49 ? 6.949 -6.246 4.836 1 93.06 49 GLU B O 1
ATOM 1825 N N . MET B 1 50 ? 6.031 -6.273 2.779 1 94.81 50 MET B N 1
ATOM 1826 C CA . MET B 1 50 ? 5.023 -7.258 3.162 1 94.81 50 MET B CA 1
ATOM 1827 C C . MET B 1 50 ? 5.676 -8.555 3.641 1 94.81 50 MET B C 1
ATOM 1829 O O . MET B 1 50 ? 5.328 -9.07 4.703 1 94.81 50 MET B O 1
ATOM 1833 N N . MET B 1 51 ? 6.691 -9.047 2.883 1 96.75 51 MET B N 1
ATOM 1834 C CA . MET B 1 51 ? 7.367 -10.289 3.246 1 96.75 51 MET B CA 1
ATOM 1835 C C . MET B 1 51 ? 8.117 -10.141 4.566 1 96.75 51 MET B C 1
ATOM 1837 O O . MET B 1 51 ? 8.055 -11.016 5.426 1 96.75 51 MET B O 1
ATOM 1841 N N . ILE B 1 52 ? 8.75 -9.047 4.73 1 95.75 52 ILE B N 1
ATOM 1842 C CA . ILE B 1 52 ? 9.5 -8.82 5.961 1 95.75 52 ILE B CA 1
ATOM 1843 C C . ILE B 1 52 ? 8.539 -8.781 7.148 1 95.75 52 ILE B C 1
ATOM 1845 O O . ILE B 1 52 ? 8.797 -9.406 8.18 1 95.75 52 ILE B O 1
ATOM 1849 N N . LYS B 1 53 ? 7.484 -8.125 6.945 1 92.5 53 LYS B N 1
ATOM 1850 C CA . LYS B 1 53 ? 6.504 -8.039 8.023 1 92.5 53 LYS B CA 1
ATOM 1851 C C . LYS B 1 53 ? 5.977 -9.422 8.398 1 92.5 53 LYS B C 1
ATOM 1853 O O . LYS B 1 53 ? 5.77 -9.711 9.578 1 92.5 53 LYS B O 1
ATOM 1858 N N . ILE B 1 54 ? 5.789 -10.25 7.43 1 93.88 54 ILE B N 1
ATOM 1859 C CA . ILE B 1 54 ? 5.227 -11.578 7.641 1 93.88 54 ILE B CA 1
ATOM 1860 C C . ILE B 1 54 ? 6.242 -12.453 8.367 1 93.88 54 ILE B C 1
ATOM 1862 O O . ILE B 1 54 ? 5.875 -13.242 9.242 1 93.88 54 ILE B O 1
ATOM 1866 N N . PHE B 1 55 ? 7.465 -12.32 8.094 1 96.5 55 PHE B N 1
ATOM 1867 C CA . PHE B 1 55 ? 8.414 -13.336 8.539 1 96.5 55 PHE B CA 1
ATOM 1868 C C . PHE B 1 55 ? 9.312 -12.789 9.641 1 96.5 55 PHE B C 1
ATOM 1870 O O . PHE B 1 55 ? 10.055 -13.539 10.273 1 96.5 55 PHE B O 1
ATOM 1877 N N . ASP B 1 56 ? 9.219 -11.508 9.844 1 95.5 56 ASP B N 1
ATOM 1878 C CA . ASP B 1 56 ? 9.992 -10.898 10.922 1 95.5 56 ASP B CA 1
ATOM 1879 C C . ASP B 1 56 ? 9.391 -11.227 12.281 1 95.5 56 ASP B C 1
ATOM 1881 O O . ASP B 1 56 ? 8.719 -10.383 12.883 1 95.5 56 ASP B O 1
ATOM 1885 N N . GLN B 1 57 ? 9.734 -12.305 12.844 1 94.12 57 GLN B N 1
ATOM 1886 C CA . GLN B 1 57 ? 9.125 -12.836 14.055 1 94.12 57 GLN B CA 1
ATOM 1887 C C . GLN B 1 57 ? 9.477 -11.984 15.266 1 94.12 57 GLN B C 1
ATOM 1889 O O . GLN B 1 57 ? 8.648 -11.805 16.156 1 94.12 57 GLN B O 1
ATOM 1894 N N . ASP B 1 58 ? 10.695 -11.422 15.312 1 92.44 58 ASP B N 1
ATOM 1895 C CA . ASP B 1 58 ? 11.094 -10.656 16.484 1 92.44 58 ASP B CA 1
ATOM 1896 C C . ASP B 1 58 ? 10.797 -9.172 16.312 1 92.44 58 ASP B C 1
ATOM 1898 O O . ASP B 1 58 ? 11.18 -8.352 17.141 1 92.44 58 ASP B O 1
ATOM 1902 N N . ARG B 1 59 ? 10.203 -8.766 15.141 1 89.12 59 ARG B N 1
ATOM 1903 C CA . ARG B 1 59 ? 9.695 -7.43 14.844 1 89.12 59 ARG B CA 1
ATOM 1904 C C . ARG B 1 59 ? 10.805 -6.387 14.938 1 89.12 59 ARG B C 1
ATOM 1906 O O . ARG B 1 59 ? 10.594 -5.293 15.461 1 89.12 59 ARG B O 1
ATOM 1913 N N . ASN B 1 60 ? 11.984 -6.809 14.531 1 91.06 60 ASN B N 1
ATOM 1914 C CA . ASN B 1 60 ? 13.078 -5.848 14.578 1 91.06 60 ASN B CA 1
ATOM 1915 C C . ASN B 1 60 ? 13.305 -5.191 13.219 1 91.06 60 ASN B C 1
ATOM 1917 O O . ASN B 1 60 ? 14.281 -4.457 13.031 1 91.06 60 ASN B O 1
ATOM 1921 N N . GLY B 1 61 ? 12.492 -5.582 12.211 1 90.69 61 GLY B N 1
ATOM 1922 C CA . GLY B 1 61 ? 12.531 -4.906 10.922 1 90.69 61 GLY B CA 1
ATOM 1923 C C . GLY B 1 61 ? 13.484 -5.555 9.938 1 90.69 61 GLY B C 1
ATOM 1924 O O . GLY B 1 61 ? 13.633 -5.078 8.812 1 90.69 61 GLY B O 1
ATOM 1925 N N . THR B 1 62 ? 14.148 -6.594 10.406 1 95.75 62 THR B N 1
ATOM 1926 C CA . THR B 1 62 ? 15.07 -7.312 9.539 1 95.75 62 THR B CA 1
ATOM 1927 C C . THR B 1 62 ? 14.805 -8.812 9.586 1 95.75 62 THR B C 1
ATOM 1929 O O . THR B 1 62 ? 13.945 -9.273 10.344 1 95.75 62 THR B O 1
ATOM 1932 N N . ILE B 1 63 ? 15.43 -9.508 8.688 1 97.69 63 ILE B N 1
ATOM 1933 C CA . ILE B 1 63 ? 15.242 -10.945 8.555 1 97.69 63 ILE B CA 1
ATOM 1934 C C . ILE B 1 63 ? 16.531 -11.672 8.953 1 97.69 63 ILE B C 1
ATOM 1936 O O . ILE B 1 63 ? 17.562 -11.5 8.32 1 97.69 63 ILE B O 1
ATOM 1940 N N . ASN B 1 64 ? 16.438 -12.445 10.055 1 97.69 64 ASN B N 1
ATOM 1941 C CA . ASN B 1 64 ? 17.578 -13.281 10.422 1 97.69 64 ASN B CA 1
ATOM 1942 C C . ASN B 1 64 ? 17.594 -14.594 9.648 1 97.69 64 ASN B C 1
ATOM 1944 O O . ASN B 1 64 ? 16.719 -14.828 8.805 1 97.69 64 ASN B O 1
ATOM 1948 N N . LEU B 1 65 ? 18.609 -15.383 9.938 1 96.38 65 LEU B N 1
ATOM 1949 C CA . LEU B 1 65 ? 18.812 -16.578 9.133 1 96.38 65 LEU B CA 1
ATOM 1950 C C . LEU B 1 65 ? 17.594 -17.5 9.227 1 96.38 65 LEU B C 1
ATOM 1952 O O . LEU B 1 65 ? 17.094 -18 8.211 1 96.38 65 LEU B O 1
ATOM 1956 N N . ASN B 1 66 ? 17.125 -17.688 10.367 1 96.56 66 ASN B N 1
ATOM 1957 C CA . ASN B 1 66 ? 15.969 -18.562 10.547 1 96.56 66 ASN B CA 1
ATOM 1958 C C . ASN B 1 66 ? 14.734 -18.031 9.836 1 96.56 66 ASN B C 1
ATOM 1960 O O . ASN B 1 66 ? 14 -18.781 9.188 1 96.56 66 ASN B O 1
ATOM 1964 N N . GLU B 1 67 ? 14.5 -16.797 9.977 1 97.62 67 GLU B N 1
ATOM 1965 C CA . GLU B 1 67 ? 13.398 -16.141 9.281 1 97.62 67 GLU B CA 1
ATOM 1966 C C . GLU B 1 67 ? 13.57 -16.219 7.766 1 97.62 67 GLU B C 1
ATOM 1968 O O . GLU B 1 67 ? 12.594 -16.391 7.031 1 97.62 67 GLU B O 1
ATOM 1973 N N . PHE B 1 68 ? 14.828 -16.156 7.422 1 97.38 68 PHE B N 1
ATOM 1974 C CA . PHE B 1 68 ? 15.148 -16.188 6 1 97.38 68 PHE B CA 1
ATOM 1975 C C . PHE B 1 68 ? 14.82 -17.547 5.402 1 97.38 68 PHE B C 1
ATOM 1977 O O . PHE B 1 68 ? 14.344 -17.641 4.27 1 97.38 68 PHE B O 1
ATOM 1984 N N . LEU B 1 69 ? 15.078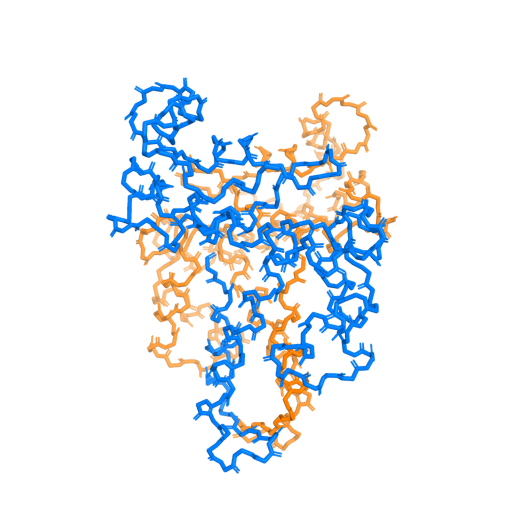 -18.562 6.094 1 95.88 69 LEU B N 1
ATOM 1985 C CA . LEU B 1 69 ? 14.789 -19.906 5.602 1 95.88 69 LEU B CA 1
ATOM 1986 C C . LEU B 1 69 ? 13.312 -20.047 5.246 1 95.88 69 LEU B C 1
ATOM 1988 O O . LEU B 1 69 ? 12.977 -20.578 4.188 1 95.88 69 LEU B O 1
ATOM 1992 N N . GLN B 1 70 ? 12.5 -19.5 6.102 1 96.44 70 GLN B N 1
ATOM 1993 C CA . GLN B 1 70 ? 11.062 -19.562 5.879 1 96.44 70 GLN B CA 1
ATOM 1994 C C . GLN B 1 70 ? 10.641 -18.656 4.727 1 96.44 70 GLN B C 1
ATOM 1996 O O . GLN B 1 70 ? 9.82 -19.047 3.895 1 96.44 70 GLN B O 1
ATOM 2001 N N . LEU B 1 71 ? 11.188 -17.484 4.727 1 97.12 71 LEU B N 1
ATOM 2002 C CA . LEU B 1 71 ? 10.906 -16.547 3.645 1 97.12 71 LEU B CA 1
ATOM 2003 C C . LEU B 1 71 ? 11.305 -17.141 2.295 1 97.12 71 LEU B C 1
ATOM 2005 O O . LEU B 1 71 ? 10.555 -17.016 1.318 1 97.12 71 LEU B O 1
ATOM 2009 N N . PHE B 1 72 ? 12.43 -17.766 2.27 1 95.94 72 PHE B N 1
ATOM 2010 C CA . PHE B 1 72 ? 12.945 -18.359 1.044 1 95.94 72 PHE B CA 1
ATOM 2011 C C . PHE B 1 72 ? 12.008 -19.438 0.531 1 95.94 72 PHE B C 1
ATOM 2013 O O . PHE B 1 72 ? 11.68 -19.484 -0.658 1 95.94 72 PHE B O 1
ATOM 2020 N N . LYS B 1 73 ? 11.578 -20.234 1.382 1 95.5 73 LYS B N 1
ATOM 2021 C CA . LYS B 1 73 ? 10.633 -21.281 1.015 1 95.5 73 LYS B CA 1
ATOM 2022 C C . LYS B 1 73 ? 9.328 -20.672 0.488 1 95.5 73 LYS B C 1
ATOM 2024 O O . LYS B 1 73 ? 8.758 -21.172 -0.485 1 95.5 73 LYS B O 1
ATOM 2029 N N . TYR B 1 74 ? 8.906 -19.656 1.141 1 96.88 74 TYR B N 1
ATOM 2030 C CA . TYR B 1 74 ? 7.707 -18.938 0.726 1 96.88 74 TYR B CA 1
ATOM 2031 C C . TYR B 1 74 ? 7.848 -18.422 -0.703 1 96.88 74 TYR B C 1
ATOM 2033 O O . TYR B 1 74 ? 6.945 -18.609 -1.523 1 96.88 74 TYR B O 1
ATOM 2041 N N . VAL B 1 75 ? 8.977 -17.859 -0.996 1 96.75 75 VAL B N 1
ATOM 2042 C CA . VAL B 1 75 ? 9.242 -17.312 -2.322 1 96.75 75 VAL B CA 1
ATOM 2043 C C . VAL B 1 75 ? 9.297 -18.453 -3.348 1 96.75 75 VAL B C 1
ATOM 2045 O O . VAL B 1 75 ? 8.773 -18.312 -4.457 1 96.75 75 VAL B O 1
ATOM 2048 N N . GLN B 1 76 ? 9.875 -19.5 -2.984 1 95.62 76 GLN B N 1
ATOM 2049 C CA . GLN B 1 76 ? 9.953 -20.656 -3.877 1 95.62 76 GLN B CA 1
ATOM 2050 C C . GLN B 1 76 ? 8.562 -21.172 -4.215 1 95.62 76 GLN B C 1
ATOM 2052 O O . GLN B 1 76 ? 8.281 -21.531 -5.359 1 95.62 76 GLN B O 1
ATOM 2057 N N . ASP B 1 77 ? 7.719 -21.219 -3.219 1 96.81 77 ASP B N 1
ATOM 2058 C CA . ASP B 1 77 ? 6.348 -21.672 -3.438 1 96.81 77 ASP B CA 1
ATOM 2059 C C . ASP B 1 77 ? 5.617 -20.75 -4.414 1 96.81 77 ASP B C 1
ATOM 2061 O O . ASP B 1 77 ? 4.891 -21.219 -5.293 1 96.81 77 ASP B O 1
ATOM 2065 N N . TRP B 1 78 ? 5.82 -19.516 -4.246 1 97.06 78 TRP B N 1
ATOM 2066 C CA . TRP B 1 78 ? 5.207 -18.562 -5.16 1 97.06 78 TRP B CA 1
ATOM 2067 C C . TRP B 1 78 ? 5.773 -18.703 -6.566 1 97.06 78 TRP B C 1
ATOM 2069 O O . TRP B 1 78 ? 5.051 -18.547 -7.555 1 97.06 78 TRP B O 1
ATOM 2079 N N . GLN B 1 79 ? 7.074 -18.953 -6.637 1 96.5 79 GLN B N 1
ATOM 2080 C CA . GLN B 1 79 ? 7.699 -19.141 -7.945 1 96.5 79 GLN B CA 1
ATOM 2081 C C . GLN B 1 79 ? 7.094 -20.328 -8.68 1 96.5 79 GLN B C 1
ATOM 2083 O O . GLN B 1 79 ? 6.848 -20.266 -9.883 1 96.5 79 GLN B O 1
ATOM 2088 N N . ARG B 1 80 ? 6.867 -21.344 -7.977 1 96.06 80 ARG B N 1
ATOM 2089 C CA . ARG B 1 80 ? 6.242 -22.516 -8.562 1 96.06 80 ARG B CA 1
ATOM 2090 C C . ARG B 1 80 ? 4.84 -22.203 -9.07 1 96.06 80 ARG B C 1
ATOM 2092 O O . ARG B 1 80 ? 4.48 -22.594 -10.188 1 96.06 80 ARG B O 1
ATOM 2099 N N . CYS B 1 81 ? 4.129 -21.5 -8.242 1 95.75 81 CYS B N 1
ATOM 2100 C CA . CYS B 1 81 ? 2.779 -21.109 -8.617 1 95.75 81 CYS B CA 1
ATOM 2101 C C . CYS B 1 81 ? 2.799 -20.219 -9.852 1 95.75 81 CYS B C 1
ATOM 2103 O O . CYS B 1 81 ? 2.047 -20.438 -10.797 1 95.75 81 CYS B O 1
ATOM 2105 N N . PHE B 1 82 ? 3.65 -19.25 -9.82 1 97.5 82 PHE B N 1
ATOM 2106 C CA . PHE B 1 82 ? 3.781 -18.312 -10.922 1 97.5 82 PHE B CA 1
ATOM 2107 C C . PHE B 1 82 ? 4.117 -19.031 -12.227 1 97.5 82 PHE B C 1
ATOM 2109 O O . PHE B 1 82 ? 3.492 -18.781 -13.258 1 97.5 82 PHE B O 1
ATOM 2116 N N . SER B 1 83 ? 5.055 -19.938 -12.172 1 96.88 83 SER B N 1
ATOM 2117 C CA . SER B 1 83 ? 5.516 -20.688 -13.344 1 96.88 83 SER B CA 1
ATOM 2118 C C . SER B 1 83 ? 4.402 -21.547 -13.914 1 96.88 83 SER B C 1
ATOM 2120 O O . SER B 1 83 ? 4.309 -21.719 -15.133 1 96.88 83 SER B O 1
ATOM 2122 N N . ARG B 1 84 ? 3.615 -22.016 -13.078 1 97.19 84 ARG B N 1
ATOM 2123 C CA . ARG B 1 84 ? 2.502 -22.859 -13.5 1 97.19 84 ARG B CA 1
ATOM 2124 C C . ARG B 1 84 ? 1.51 -22.078 -14.352 1 97.19 84 ARG B C 1
ATOM 2126 O O . ARG B 1 84 ? 0.954 -22.609 -15.312 1 97.19 84 ARG B O 1
ATOM 2133 N N . PHE B 1 85 ? 1.334 -20.844 -14.062 1 97.38 85 PHE B N 1
ATOM 2134 C CA . PHE B 1 85 ? 0.249 -20.109 -14.695 1 97.38 85 PHE B CA 1
ATOM 2135 C C . PHE B 1 85 ? 0.786 -19.188 -15.781 1 97.38 85 PHE B C 1
ATOM 2137 O O . PHE B 1 85 ? 0.019 -18.656 -16.594 1 97.38 85 PHE B O 1
ATOM 2144 N N . ASP B 1 86 ? 2.1 -18.969 -15.664 1 97.38 86 ASP B N 1
ATOM 2145 C CA . ASP B 1 86 ? 2.742 -18.297 -16.797 1 97.38 86 ASP B CA 1
ATOM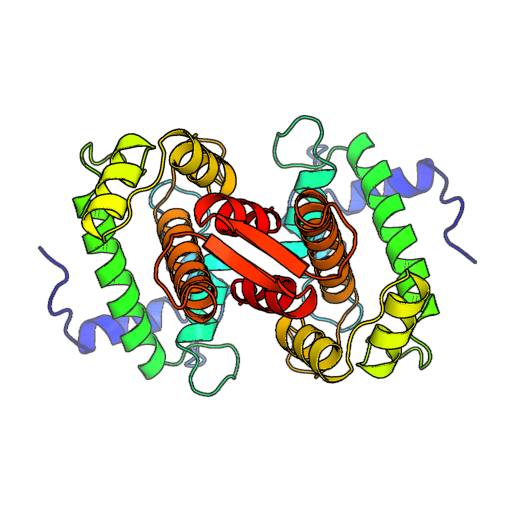 2146 C C . ASP B 1 86 ? 2.902 -19.25 -17.969 1 97.38 86 ASP B C 1
ATOM 2148 O O . ASP B 1 86 ? 4.02 -19.625 -18.328 1 97.38 86 ASP B O 1
ATOM 2152 N N . ARG B 1 87 ? 1.872 -19.438 -18.719 1 96 87 ARG B N 1
ATOM 2153 C CA . ARG B 1 87 ? 1.771 -20.484 -19.719 1 96 87 ARG B CA 1
ATOM 2154 C C . ARG B 1 87 ? 2.709 -20.234 -20.891 1 96 87 ARG B C 1
ATOM 2156 O O . ARG B 1 87 ? 3.277 -21.156 -21.453 1 96 87 ARG B O 1
ATOM 2163 N N . ASP B 1 88 ? 2.9 -18.969 -21.281 1 96.25 88 ASP B N 1
ATOM 2164 C CA . ASP B 1 88 ? 3.748 -18.656 -22.438 1 96.25 88 ASP B CA 1
ATOM 2165 C C . ASP B 1 88 ? 5.199 -18.453 -22 1 96.25 88 ASP B C 1
ATOM 2167 O O . ASP B 1 88 ? 6.043 -18.078 -22.812 1 96.25 88 ASP B O 1
ATOM 2171 N N . ARG B 1 89 ? 5.477 -18.625 -20.703 1 95.56 89 ARG B N 1
ATOM 2172 C CA . ARG B 1 89 ? 6.809 -18.516 -20.125 1 95.56 89 ARG B CA 1
ATOM 2173 C C . ARG B 1 89 ? 7.441 -17.172 -20.453 1 95.56 89 ARG B C 1
ATOM 2175 O O . ARG B 1 89 ? 8.633 -17.109 -20.797 1 95.56 89 ARG B O 1
ATOM 2182 N N . SER B 1 90 ? 6.582 -16.094 -20.438 1 95.25 90 SER B N 1
ATOM 2183 C CA . SER B 1 90 ? 7.047 -14.75 -20.766 1 95.25 90 SER B CA 1
ATOM 2184 C C . SER B 1 90 ? 7.684 -14.086 -19.547 1 95.25 90 SER B C 1
ATOM 2186 O O . SER B 1 90 ? 8.359 -13.055 -19.672 1 95.25 90 SER B O 1
ATOM 2188 N N . GLY B 1 91 ? 7.438 -14.648 -18.359 1 96.19 91 GLY B N 1
ATOM 2189 C CA . GLY B 1 91 ? 7.863 -13.992 -17.141 1 96.19 91 GLY B CA 1
ATOM 2190 C C . GLY B 1 91 ? 6.855 -12.977 -16.625 1 96.19 91 GLY B C 1
ATOM 2191 O O . GLY B 1 91 ? 7.109 -12.289 -15.641 1 96.19 91 GLY B O 1
ATOM 2192 N N . LEU B 1 92 ? 5.734 -12.906 -17.281 1 97.75 92 LEU B N 1
ATOM 2193 C CA . LEU B 1 92 ? 4.645 -12.016 -16.906 1 97.75 92 LEU B CA 1
ATOM 2194 C C . LEU B 1 92 ? 3.311 -12.75 -16.922 1 97.75 92 LEU B C 1
ATOM 2196 O O . LEU B 1 92 ? 3.148 -13.742 -17.625 1 97.75 92 LEU B O 1
ATOM 2200 N N . ILE B 1 93 ? 2.426 -12.305 -16.109 1 98.12 93 ILE B N 1
ATOM 2201 C CA . ILE B 1 93 ? 1.082 -12.867 -16.047 1 98.12 93 ILE B CA 1
ATOM 2202 C C . ILE B 1 93 ? 0.091 -11.906 -16.703 1 98.12 93 ILE B C 1
ATOM 2204 O O . ILE B 1 93 ? -0.043 -10.758 -16.266 1 98.12 93 ILE B O 1
ATOM 2208 N N . ASP B 1 94 ? -0.544 -12.406 -17.781 1 97.75 94 ASP B N 1
ATOM 2209 C CA . ASP B 1 94 ? -1.557 -11.578 -18.422 1 97.75 94 ASP B CA 1
ATOM 2210 C C . ASP B 1 94 ? -2.939 -11.828 -17.828 1 97.75 94 ASP B C 1
ATOM 2212 O O . ASP B 1 94 ? -3.074 -12.594 -16.859 1 97.75 94 ASP B O 1
ATOM 2216 N N . ALA B 1 95 ? -3.959 -11.18 -18.406 1 98 95 ALA B N 1
ATOM 2217 C CA . ALA B 1 95 ? -5.301 -11.234 -17.828 1 98 95 ALA B CA 1
ATOM 2218 C C . ALA B 1 95 ? -5.859 -12.656 -17.875 1 98 95 ALA B C 1
ATOM 2220 O O . ALA B 1 95 ? -6.469 -13.117 -16.906 1 98 95 ALA B O 1
ATOM 2221 N N . GLN B 1 96 ? -5.66 -13.328 -18.953 1 97.75 96 GLN B N 1
ATOM 2222 C CA . GLN B 1 96 ? -6.164 -14.688 -19.094 1 97.75 96 GLN B CA 1
ATOM 2223 C C . GLN B 1 96 ? -5.469 -15.633 -18.109 1 97.75 96 GLN B C 1
ATOM 2225 O O . GLN B 1 96 ? -6.121 -16.469 -17.484 1 97.75 96 GLN B O 1
ATOM 2230 N N . GLU B 1 97 ? -4.199 -15.453 -18.031 1 98.56 97 GLU B N 1
ATOM 2231 C CA . GLU B 1 97 ? -3.428 -16.281 -17.109 1 98.56 97 GLU B CA 1
ATOM 2232 C C . GLU B 1 97 ? -3.822 -16 -15.656 1 98.56 97 GLU B C 1
ATOM 2234 O O . GLU B 1 97 ? -3.936 -16.938 -14.852 1 98.56 97 GLU B O 1
ATOM 2239 N N . LEU B 1 98 ? -4.031 -14.758 -15.344 1 98.62 98 LEU B N 1
ATOM 2240 C CA . LEU B 1 98 ? -4.465 -14.406 -13.992 1 98.62 98 LEU B CA 1
ATOM 2241 C C . LEU B 1 98 ? -5.828 -15.016 -13.688 1 98.62 98 LEU B C 1
ATOM 2243 O O . LEU B 1 98 ? -6.043 -15.547 -12.594 1 98.62 98 LEU B O 1
ATOM 2247 N N . GLU B 1 99 ? -6.711 -14.922 -14.641 1 98.31 99 GLU B N 1
ATOM 2248 C CA . GLU B 1 99 ? -8.039 -15.492 -14.461 1 98.31 99 GLU B CA 1
ATOM 2249 C C . GLU B 1 99 ? -7.965 -16.984 -14.18 1 98.31 99 GLU B C 1
ATOM 2251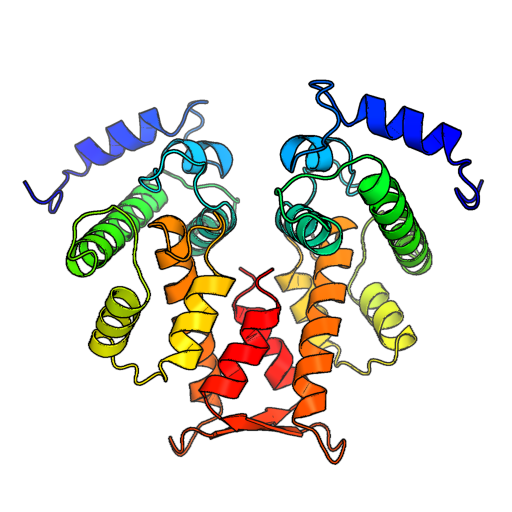 O O . GLU B 1 99 ? -8.648 -17.5 -13.281 1 98.31 99 GLU B O 1
ATOM 2256 N N . CYS B 1 100 ? -7.141 -17.688 -14.906 1 97.75 100 CYS B N 1
ATOM 2257 C CA . CYS B 1 100 ? -6.957 -19.109 -14.711 1 97.75 100 CYS B CA 1
ATOM 2258 C C . CYS B 1 100 ? -6.379 -19.406 -13.336 1 97.75 100 CYS B C 1
ATOM 2260 O O . CYS B 1 100 ? -6.852 -20.312 -12.641 1 97.75 100 CYS B O 1
ATOM 2262 N N . ALA B 1 101 ? -5.398 -18.641 -12.992 1 97.88 101 ALA B N 1
ATOM 2263 C CA . ALA B 1 101 ? -4.754 -18.828 -11.695 1 97.88 101 ALA B CA 1
ATOM 2264 C C . ALA B 1 101 ? -5.758 -18.656 -10.555 1 97.88 101 ALA B C 1
ATOM 2266 O O . ALA B 1 101 ? -5.875 -19.531 -9.688 1 97.88 101 ALA B O 1
ATOM 2267 N N . LEU B 1 102 ? -6.504 -17.547 -10.578 1 98.19 102 LEU B N 1
ATOM 2268 C CA . LEU B 1 102 ? -7.43 -17.234 -9.492 1 98.19 102 LEU B CA 1
ATOM 2269 C C . LEU B 1 102 ? -8.602 -18.219 -9.492 1 98.19 102 LEU B C 1
ATOM 2271 O O . LEU B 1 102 ? -9.086 -18.609 -8.422 1 98.19 102 LEU B O 1
ATOM 2275 N N . SER B 1 103 ? -9.016 -18.656 -10.656 1 97.44 103 SER B N 1
ATOM 2276 C CA . SER B 1 103 ? -10.086 -19.656 -10.75 1 97.44 103 SER B CA 1
ATOM 2277 C C . SER B 1 103 ? -9.656 -20.969 -10.117 1 97.44 103 SER B C 1
ATOM 2279 O O . SER B 1 103 ? -10.461 -21.625 -9.453 1 97.44 103 SER B O 1
ATOM 2281 N N . SER B 1 104 ? -8.453 -21.297 -10.359 1 96.38 104 SER B N 1
ATOM 2282 C CA . SER B 1 104 ? -7.93 -22.531 -9.781 1 96.38 104 SER B CA 1
ATOM 2283 C C . SER B 1 104 ? -7.895 -22.469 -8.258 1 96.38 104 SER B C 1
ATOM 2285 O O . SER B 1 104 ? -7.871 -23.5 -7.59 1 96.38 104 SER B O 1
ATOM 2287 N N . CYS B 1 105 ? -7.863 -21.281 -7.727 1 95.5 105 CYS B N 1
ATOM 2288 C CA . CYS B 1 105 ? -7.863 -21.062 -6.285 1 95.5 105 CYS B CA 1
ATOM 2289 C C . CYS B 1 105 ? -9.281 -20.891 -5.758 1 95.5 105 CYS B C 1
ATOM 2291 O O . CYS B 1 105 ? -9.477 -20.562 -4.586 1 95.5 105 CYS B O 1
ATOM 2293 N N . GLY B 1 106 ? -10.266 -20.938 -6.59 1 95.19 106 GLY B N 1
ATOM 2294 C CA . GLY B 1 106 ? -11.648 -20.953 -6.148 1 95.19 106 GLY B CA 1
ATOM 2295 C C . GLY B 1 106 ? -12.359 -19.625 -6.371 1 95.19 106 GLY B C 1
ATOM 2296 O O . GLY B 1 106 ? -13.516 -19.469 -5.965 1 95.19 106 GLY B O 1
ATOM 2297 N N . TYR B 1 107 ? -11.656 -18.766 -7.023 1 97.06 107 TYR B N 1
ATOM 2298 C CA . TYR B 1 107 ? -12.289 -17.484 -7.262 1 97.06 107 TYR B CA 1
ATOM 2299 C C . TYR B 1 107 ? -13.094 -17.5 -8.562 1 97.06 107 TYR B C 1
ATOM 2301 O O . TYR B 1 107 ? -12.68 -18.125 -9.539 1 97.06 107 TYR B O 1
ATOM 2309 N N . ARG B 1 108 ? -14.227 -16.891 -8.531 1 94.94 108 ARG B N 1
ATOM 2310 C CA . ARG B 1 108 ? -15.031 -16.641 -9.719 1 94.94 108 ARG B CA 1
ATOM 2311 C C . ARG B 1 108 ? -15.219 -15.148 -9.945 1 94.94 108 ARG B C 1
ATOM 2313 O O . ARG B 1 108 ? -16.281 -14.602 -9.648 1 94.94 108 ARG B O 1
ATOM 2320 N N . LEU B 1 109 ? -14.234 -14.555 -10.469 1 97.62 109 LEU B N 1
ATOM 2321 C CA . LEU B 1 109 ? -14.211 -13.109 -10.672 1 97.62 109 LEU B CA 1
ATOM 2322 C C . LEU B 1 109 ? -14.539 -12.758 -12.117 1 97.62 109 LEU B C 1
ATOM 2324 O O . LEU B 1 109 ? -14.211 -13.516 -13.039 1 97.62 109 LEU B O 1
ATOM 2328 N N . SER B 1 110 ? -15.188 -11.672 -12.328 1 98 110 SER B N 1
ATOM 2329 C CA . SER B 1 110 ? -15.555 -11.242 -13.672 1 98 110 SER B CA 1
ATOM 2330 C C . SER B 1 110 ? -14.328 -10.805 -14.469 1 98 110 SER B C 1
ATOM 2332 O O . SER B 1 110 ? -13.328 -10.383 -13.891 1 98 110 SER B O 1
ATOM 2334 N N . PRO B 1 111 ? -14.414 -10.875 -15.789 1 97.56 111 PRO B N 1
ATOM 2335 C CA . PRO B 1 111 ? -13.312 -10.414 -16.641 1 97.56 111 PRO B CA 1
ATOM 2336 C C . PRO B 1 111 ? -12.961 -8.953 -16.406 1 97.56 111 PRO B C 1
ATOM 2338 O O . PRO B 1 111 ? -11.781 -8.586 -16.422 1 97.56 111 PRO B O 1
ATOM 2341 N N . SER B 1 112 ? -13.938 -8.164 -16.203 1 97.69 112 SER B N 1
ATOM 2342 C CA . SER B 1 112 ? -13.703 -6.746 -15.945 1 97.69 112 SER B CA 1
ATOM 2343 C C . SER B 1 112 ? -12.906 -6.543 -14.664 1 97.69 112 SER B C 1
ATOM 2345 O O . SER B 1 112 ? -12.016 -5.688 -14.602 1 97.69 112 SER B O 1
ATOM 2347 N N . PHE B 1 113 ? -13.195 -7.352 -13.68 1 98.19 113 PHE B N 1
ATOM 2348 C CA . PHE B 1 113 ? -12.469 -7.25 -12.422 1 98.19 113 PHE B CA 1
ATOM 2349 C C . PHE B 1 113 ? -11.023 -7.715 -12.594 1 98.19 113 PHE B C 1
ATOM 2351 O O . PHE B 1 113 ? -10.102 -7.105 -12.047 1 98.19 113 PHE B O 1
ATOM 2358 N N . ILE B 1 114 ? -10.867 -8.781 -13.32 1 98.5 114 ILE B N 1
ATOM 2359 C CA . ILE B 1 114 ? -9.523 -9.289 -13.594 1 98.5 114 ILE B CA 1
ATOM 2360 C C . ILE B 1 114 ? -8.688 -8.203 -14.273 1 98.5 114 ILE B C 1
ATOM 2362 O O . ILE B 1 114 ? -7.535 -7.977 -13.906 1 98.5 114 ILE B O 1
ATOM 2366 N N . GLN B 1 115 ? -9.234 -7.535 -15.18 1 97.69 115 GLN B N 1
ATOM 2367 C CA . GLN B 1 115 ? -8.547 -6.453 -15.875 1 97.69 115 GLN B CA 1
ATOM 2368 C C . GLN B 1 115 ? -8.211 -5.312 -14.922 1 97.69 115 GLN B C 1
ATOM 2370 O O . GLN B 1 115 ? -7.145 -4.707 -15.023 1 97.69 115 GLN B O 1
ATOM 2375 N N . MET B 1 116 ? -9.172 -5.031 -14.062 1 96.81 116 MET B N 1
ATOM 2376 C CA . MET B 1 116 ? -8.914 -4 -13.062 1 96.81 116 MET B CA 1
ATOM 2377 C C . MET B 1 116 ? -7.715 -4.367 -12.195 1 96.81 116 MET B C 1
ATOM 2379 O O . MET B 1 116 ? -6.859 -3.525 -11.922 1 96.81 116 MET B O 1
ATOM 2383 N N . MET B 1 117 ? -7.629 -5.645 -11.805 1 97.75 117 MET B N 1
ATOM 2384 C CA . MET B 1 117 ? -6.504 -6.105 -10.992 1 97.75 117 MET B CA 1
ATOM 2385 C C . MET B 1 117 ? -5.188 -5.938 -11.742 1 97.75 117 MET B C 1
ATOM 2387 O O . MET B 1 117 ? -4.207 -5.441 -11.188 1 97.75 117 MET B O 1
ATOM 2391 N N . ILE B 1 118 ? -5.203 -6.332 -12.984 1 97.88 118 ILE B N 1
ATOM 2392 C CA . ILE B 1 118 ? -4 -6.207 -13.805 1 97.88 118 ILE B CA 1
ATOM 2393 C C . ILE B 1 118 ? -3.553 -4.75 -13.844 1 97.88 118 ILE B C 1
ATOM 2395 O O . ILE B 1 118 ? -2.389 -4.441 -13.578 1 97.88 118 ILE B O 1
ATOM 2399 N N . SER B 1 119 ? -4.445 -3.9 -14.117 1 95 119 SER B N 1
ATOM 2400 C CA . SER B 1 119 ? -4.133 -2.482 -14.25 1 95 119 SER B CA 1
ATOM 2401 C C . SER B 1 119 ? -3.643 -1.898 -12.93 1 95 119 SER B C 1
ATOM 2403 O O . SER B 1 119 ? -2.684 -1.126 -12.906 1 95 119 SER B O 1
ATOM 2405 N N . ARG B 1 120 ? -4.215 -2.328 -11.891 1 94.56 120 ARG B N 1
ATOM 2406 C CA . ARG B 1 120 ? -3.949 -1.75 -10.578 1 94.56 120 ARG B CA 1
ATOM 2407 C C . ARG B 1 120 ? -2.6 -2.217 -10.039 1 94.56 120 ARG B C 1
ATOM 2409 O O . ARG B 1 120 ? -1.867 -1.437 -9.43 1 94.56 120 ARG B O 1
ATOM 2416 N N . PHE B 1 121 ? -2.236 -3.43 -10.289 1 96.31 121 PHE B N 1
ATOM 2417 C CA . PHE B 1 121 ? -1.062 -4.004 -9.641 1 96.31 121 PHE B CA 1
ATOM 2418 C C . PHE B 1 121 ? 0.133 -3.998 -10.594 1 96.31 121 PHE B C 1
ATOM 2420 O O . PHE B 1 121 ? 1.252 -4.324 -10.188 1 96.31 121 PHE B O 1
ATOM 2427 N N . ASP B 1 122 ? -0.125 -3.617 -11.82 1 94.19 122 ASP B N 1
ATOM 2428 C CA . ASP B 1 122 ? 0.962 -3.506 -12.789 1 94.19 122 ASP B CA 1
ATOM 2429 C C . ASP B 1 122 ? 1.748 -2.213 -12.586 1 94.19 122 ASP B C 1
ATOM 2431 O O . ASP B 1 122 ? 1.327 -1.146 -13.039 1 94.19 122 ASP B O 1
ATOM 2435 N N . ARG B 1 123 ? 2.916 -2.273 -12.055 1 88.56 123 ARG B N 1
ATOM 2436 C CA . ARG B 1 123 ? 3.725 -1.101 -11.734 1 88.56 123 ARG B CA 1
ATOM 2437 C C . ARG B 1 123 ? 4.559 -0.668 -12.93 1 88.56 123 ARG B C 1
ATOM 2439 O O . ARG B 1 123 ? 5.113 0.433 -12.945 1 88.56 123 ARG B O 1
ATOM 2446 N N . ASN B 1 124 ? 4.633 -1.556 -13.906 1 87.12 124 ASN B N 1
ATOM 2447 C CA . ASN B 1 124 ? 5.578 -1.314 -14.992 1 87.12 124 ASN B CA 1
ATOM 2448 C C . ASN B 1 124 ? 4.859 -0.934 -16.281 1 87.12 124 ASN B C 1
ATOM 2450 O O . ASN B 1 124 ? 5.484 -0.841 -17.344 1 87.12 124 ASN B O 1
ATOM 2454 N N . ASN B 1 125 ? 3.553 -0.741 -16.188 1 88.12 125 ASN B N 1
ATOM 2455 C CA . ASN B 1 125 ? 2.746 -0.294 -17.328 1 88.12 125 ASN B CA 1
ATOM 2456 C C . ASN B 1 125 ? 2.914 -1.211 -18.531 1 88.12 125 ASN B C 1
ATOM 2458 O O . ASN B 1 125 ? 3.145 -0.74 -19.641 1 88.12 125 ASN B O 1
ATOM 2462 N N . ARG B 1 126 ? 2.803 -2.525 -18.25 1 91.62 126 ARG B N 1
ATOM 2463 C CA . ARG B 1 126 ? 2.955 -3.52 -19.312 1 91.62 126 ARG B CA 1
ATOM 2464 C C . ARG B 1 126 ? 1.629 -4.215 -19.594 1 91.62 126 ARG B C 1
ATOM 2466 O O . ARG B 1 126 ? 1.564 -5.113 -20.438 1 91.62 126 ARG B O 1
ATOM 2473 N N . GLN B 1 127 ? 0.582 -3.922 -18.812 1 93.81 127 GLN B N 1
ATOM 2474 C CA . GLN B 1 127 ? -0.717 -4.582 -18.891 1 93.81 127 GLN B CA 1
ATOM 2475 C C . GLN B 1 127 ? -0.602 -6.066 -18.547 1 93.81 127 GLN B C 1
ATOM 2477 O O . GLN B 1 127 ? -1.367 -6.887 -19.047 1 93.81 127 GLN B O 1
ATOM 2482 N N . GLN B 1 128 ? 0.488 -6.379 -17.891 1 97 128 GLN B N 1
ATOM 2483 C CA . GLN B 1 128 ? 0.77 -7.691 -17.312 1 97 128 GLN B CA 1
ATOM 2484 C C . GLN B 1 128 ? 1.44 -7.562 -15.953 1 97 128 GLN B C 1
ATOM 2486 O O . GLN B 1 128 ? 1.959 -6.496 -15.609 1 97 128 GLN B O 1
ATOM 2491 N N . MET B 1 129 ? 1.424 -8.633 -15.172 1 97.19 129 MET B N 1
ATOM 2492 C CA . MET B 1 129 ? 1.987 -8.57 -13.828 1 97.19 129 MET B CA 1
ATOM 2493 C C . MET B 1 129 ? 3.301 -9.344 -13.758 1 97.19 129 MET B C 1
ATOM 2495 O O . MET B 1 129 ? 3.381 -10.484 -14.203 1 97.19 129 MET B O 1
ATOM 2499 N N . ALA B 1 130 ? 4.293 -8.648 -13.258 1 97.69 130 ALA B N 1
ATOM 2500 C CA . ALA B 1 130 ? 5.539 -9.344 -12.953 1 97.69 130 ALA B CA 1
ATOM 2501 C C . ALA B 1 130 ? 5.402 -10.188 -11.688 1 97.69 130 ALA B C 1
ATOM 2503 O O . ALA B 1 130 ? 4.391 -10.109 -10.984 1 97.69 130 ALA B O 1
ATOM 2504 N N . PHE B 1 131 ? 6.344 -10.977 -11.469 1 97.69 131 PHE B N 1
ATOM 2505 C CA . PHE B 1 131 ? 6.34 -11.961 -10.391 1 97.69 131 PHE B CA 1
ATOM 2506 C C . PHE B 1 131 ? 6.027 -11.297 -9.055 1 97.69 131 PHE B C 1
ATOM 2508 O O . PHE B 1 131 ? 5.121 -11.727 -8.344 1 97.69 131 PHE B O 1
ATOM 2515 N N . ASP B 1 132 ? 6.723 -10.211 -8.672 1 97.81 132 ASP B N 1
ATOM 2516 C CA . ASP B 1 132 ? 6.578 -9.5 -7.406 1 97.81 132 ASP B CA 1
ATOM 2517 C C . ASP B 1 132 ? 5.191 -8.875 -7.281 1 97.81 132 ASP B C 1
ATOM 2519 O O . ASP B 1 132 ? 4.566 -8.945 -6.219 1 97.81 132 ASP B O 1
ATOM 2523 N N . ASP B 1 133 ? 4.672 -8.359 -8.352 1 97.31 133 ASP B N 1
ATOM 2524 C CA . ASP B 1 133 ? 3.342 -7.754 -8.359 1 97.31 133 ASP B CA 1
ATOM 2525 C C . ASP B 1 133 ? 2.258 -8.82 -8.219 1 97.31 133 ASP B C 1
ATOM 2527 O O . ASP B 1 133 ? 1.229 -8.594 -7.582 1 97.31 133 ASP B O 1
ATOM 2531 N N . PHE B 1 134 ? 2.523 -9.961 -8.867 1 98.25 134 PHE B N 1
ATOM 2532 C CA . PHE B 1 134 ? 1.605 -11.086 -8.781 1 98.25 134 PHE B CA 1
ATOM 2533 C C . PHE B 1 134 ? 1.443 -11.539 -7.332 1 98.25 134 PHE B C 1
ATOM 2535 O O . PHE B 1 134 ? 0.322 -11.742 -6.863 1 98.25 134 PHE B O 1
ATOM 2542 N N . ILE B 1 135 ? 2.559 -11.664 -6.641 1 97.94 135 ILE B N 1
ATOM 2543 C CA . ILE B 1 135 ? 2.527 -12.062 -5.238 1 97.94 135 ILE B CA 1
ATOM 2544 C C . ILE B 1 135 ? 1.694 -11.062 -4.438 1 97.94 135 ILE B C 1
ATOM 2546 O O . ILE B 1 135 ? 0.79 -11.445 -3.695 1 97.94 135 ILE B O 1
ATOM 2550 N N . TYR B 1 136 ? 2.014 -9.789 -4.637 1 97.44 136 TYR B N 1
ATOM 2551 C CA . TYR B 1 136 ? 1.354 -8.727 -3.887 1 97.44 136 TYR B CA 1
ATOM 2552 C C . TYR B 1 136 ? -0.147 -8.727 -4.152 1 97.44 136 TYR B C 1
ATOM 2554 O O . TYR B 1 136 ? -0.949 -8.633 -3.219 1 97.44 136 TYR B O 1
ATOM 2562 N N . ALA B 1 137 ? -0.531 -8.922 -5.395 1 98.06 137 ALA B N 1
ATOM 2563 C CA . ALA B 1 137 ? -1.937 -8.922 -5.793 1 98.06 137 ALA B CA 1
ATOM 2564 C C . ALA B 1 137 ? -2.691 -10.07 -5.133 1 98.06 137 ALA B C 1
ATOM 2566 O O . ALA B 1 137 ? -3.785 -9.875 -4.598 1 98.06 137 ALA B O 1
ATOM 2567 N N . CYS B 1 138 ? -2.119 -11.219 -5.207 1 97.88 138 CYS B N 1
ATOM 2568 C CA . CYS B 1 138 ? -2.768 -12.406 -4.66 1 97.88 138 CYS B CA 1
ATOM 2569 C C . CYS B 1 138 ? -2.902 -12.305 -3.146 1 97.88 138 CYS B C 1
ATOM 2571 O O . CYS B 1 138 ? -3.926 -12.703 -2.584 1 97.88 138 CYS B O 1
ATOM 2573 N N . VAL B 1 139 ? -1.886 -11.758 -2.498 1 97.31 139 VAL B N 1
ATOM 2574 C CA . VAL B 1 139 ? -1.933 -11.617 -1.048 1 97.31 139 VAL B CA 1
ATOM 2575 C C . VAL B 1 139 ? -3.002 -10.594 -0.666 1 97.31 139 VAL B C 1
ATOM 2577 O O . VAL B 1 139 ? -3.799 -10.828 0.245 1 97.31 139 VAL B O 1
ATOM 2580 N N . CYS B 1 140 ? -3.018 -9.469 -1.327 1 97.88 140 CYS B N 1
ATOM 2581 C CA . CYS B 1 140 ? -4.055 -8.477 -1.083 1 97.88 140 CYS B CA 1
ATOM 2582 C C . CYS B 1 140 ? -5.441 -9.078 -1.268 1 97.88 140 CYS B C 1
ATOM 2584 O O . CYS B 1 140 ? -6.328 -8.875 -0.434 1 97.88 140 CYS B O 1
ATOM 2586 N N . LEU B 1 141 ? -5.633 -9.844 -2.348 1 98.25 141 LEU B N 1
ATOM 2587 C CA . LEU B 1 141 ? -6.914 -10.484 -2.625 1 98.25 141 LEU B CA 1
ATOM 2588 C C . LEU B 1 141 ? -7.297 -11.438 -1.497 1 98.25 141 LEU B C 1
ATOM 2590 O O . LEU B 1 141 ? -8.445 -11.43 -1.04 1 98.25 141 LEU B O 1
ATOM 2594 N N . GLN B 1 142 ? -6.391 -12.211 -1.1 1 97.44 142 GLN B N 1
ATOM 2595 C CA . GLN B 1 142 ? -6.645 -13.172 -0.03 1 97.44 142 GLN B CA 1
ATOM 2596 C C . GLN B 1 142 ? -7.039 -12.461 1.263 1 97.44 142 GLN B C 1
ATOM 2598 O O . GLN B 1 142 ? -7.988 -12.875 1.934 1 97.44 142 GLN B O 1
ATOM 2603 N N . ILE B 1 143 ? -6.312 -11.438 1.677 1 97.75 143 ILE B N 1
ATOM 2604 C CA . ILE B 1 143 ? -6.578 -10.703 2.904 1 97.75 143 ILE B CA 1
ATOM 2605 C C . ILE B 1 143 ? -7.98 -10.102 2.854 1 97.75 143 ILE B C 1
ATOM 2607 O O . ILE B 1 143 ? -8.766 -10.266 3.793 1 97.75 143 ILE B O 1
ATOM 2611 N N . LEU B 1 144 ? -8.273 -9.469 1.762 1 98.31 144 LEU B N 1
ATOM 2612 C CA . LEU B 1 144 ? -9.562 -8.797 1.623 1 98.31 144 LEU B CA 1
ATOM 2613 C C . LEU B 1 144 ? -10.695 -9.82 1.573 1 98.31 144 LEU B C 1
ATOM 2615 O O . LEU B 1 144 ? -11.789 -9.562 2.086 1 98.31 144 LEU B O 1
ATOM 2619 N N . THR B 1 145 ? -10.422 -10.969 0.941 1 97.81 145 THR B N 1
ATOM 2620 C CA . THR B 1 145 ? -11.406 -12.039 0.908 1 97.81 145 THR B CA 1
ATOM 2621 C C . THR B 1 145 ? -11.742 -12.516 2.32 1 97.81 145 THR B C 1
ATOM 2623 O O . THR B 1 145 ? -12.914 -12.68 2.664 1 97.81 145 THR B O 1
ATOM 2626 N N . ASN B 1 146 ? -10.703 -12.703 3.131 1 97.31 146 ASN B N 1
ATOM 2627 C CA . ASN B 1 146 ? -10.914 -13.125 4.512 1 97.31 146 ASN B CA 1
ATOM 2628 C C . ASN B 1 146 ? -11.711 -12.086 5.297 1 97.31 146 ASN B C 1
ATOM 2630 O O . ASN B 1 146 ? -12.57 -12.438 6.105 1 97.31 146 ASN B O 1
ATOM 2634 N N . CYS B 1 147 ? -11.445 -10.836 5.098 1 97.69 147 CYS B N 1
ATOM 2635 C CA . CYS B 1 147 ? -12.188 -9.766 5.754 1 97.69 147 CYS B CA 1
ATOM 2636 C C . CYS B 1 147 ? -13.648 -9.773 5.328 1 97.69 147 CYS B C 1
ATOM 2638 O O . CYS B 1 147 ? -14.547 -9.664 6.168 1 97.69 147 CYS B O 1
ATOM 2640 N N . PHE B 1 148 ? -13.875 -9.938 4.023 1 98 148 PHE B N 1
ATOM 2641 C CA . PHE B 1 148 ? -15.227 -9.945 3.48 1 98 148 PHE B CA 1
ATOM 2642 C C . PHE B 1 148 ? -16.031 -11.109 4.051 1 98 148 PHE B C 1
ATOM 2644 O O . PHE B 1 148 ? -17.203 -10.945 4.395 1 98 148 PHE B O 1
ATOM 2651 N N . ARG B 1 149 ? -15.383 -12.227 4.117 1 96.31 149 ARG B N 1
ATOM 2652 C CA . ARG B 1 149 ? -16.047 -13.453 4.562 1 96.31 149 ARG B CA 1
ATOM 2653 C C . ARG B 1 149 ? -16.562 -13.297 5.984 1 96.31 149 ARG B C 1
ATOM 2655 O O . ARG B 1 149 ? -17.594 -13.883 6.34 1 96.31 149 ARG B O 1
ATOM 2662 N N . GLN B 1 150 ? -15.93 -12.469 6.797 1 95.69 150 GLN B N 1
ATOM 2663 C CA . GLN B 1 150 ? -16.359 -12.242 8.172 1 95.69 150 GLN B CA 1
ATOM 2664 C C . GLN B 1 150 ? -17.703 -11.539 8.227 1 95.69 150 GLN B C 1
ATOM 2666 O O . GLN B 1 150 ? -18.438 -11.656 9.211 1 95.69 150 GLN B O 1
ATOM 2671 N N . TYR B 1 151 ? -18.062 -10.875 7.16 1 95.31 151 TYR B N 1
ATOM 2672 C CA . TYR B 1 151 ? -19.297 -10.094 7.164 1 95.31 151 TYR B CA 1
ATOM 2673 C C . TYR B 1 151 ? -20.328 -10.672 6.199 1 95.31 151 TYR B C 1
ATOM 2675 O O . TYR B 1 151 ? -21.453 -10.195 6.129 1 95.31 151 TYR B O 1
ATOM 2683 N N . ASP B 1 152 ? -19.844 -11.656 5.422 1 93.19 152 ASP B N 1
ATOM 2684 C CA . ASP B 1 152 ? -20.75 -12.406 4.551 1 93.19 152 ASP B CA 1
ATOM 2685 C C . ASP B 1 152 ? -21.172 -13.719 5.199 1 93.19 152 ASP B C 1
ATOM 2687 O O . ASP B 1 152 ? -20.922 -14.797 4.648 1 93.19 152 ASP B O 1
ATOM 2691 N N . PHE B 1 153 ? -21.969 -13.555 6.207 1 86.62 153 PHE B N 1
ATOM 2692 C CA . PHE B 1 153 ? -22.297 -14.688 7.059 1 86.62 153 PHE B CA 1
ATOM 2693 C C . PHE B 1 153 ? -23.094 -15.734 6.289 1 86.62 153 PHE B C 1
ATOM 2695 O O . PHE B 1 153 ? -22.891 -16.938 6.477 1 86.62 153 PHE B O 1
ATOM 2702 N N . ASP B 1 154 ? -23.922 -15.336 5.426 1 88.5 154 ASP B N 1
ATOM 2703 C CA . ASP B 1 154 ? -24.812 -16.266 4.746 1 88.5 154 ASP B CA 1
ATOM 2704 C C . ASP B 1 154 ? -24.25 -16.703 3.398 1 88.5 154 ASP B C 1
ATOM 2706 O O . ASP B 1 154 ? -24.922 -17.375 2.621 1 88.5 154 ASP B O 1
ATOM 2710 N N . GLN B 1 155 ? -22.984 -16.25 3.066 1 88.81 155 GLN B N 1
ATOM 2711 C CA . GLN B 1 155 ? -22.281 -16.609 1.835 1 88.81 155 GLN B CA 1
ATOM 2712 C C . GLN B 1 155 ? -23.125 -16.25 0.607 1 88.81 155 GLN B C 1
ATOM 2714 O O . GLN B 1 155 ? -23.219 -17.047 -0.33 1 88.81 155 GLN B O 1
ATOM 2719 N N . SER B 1 156 ? -23.812 -15.078 0.682 1 89.44 156 SER B N 1
ATOM 2720 C CA . SER B 1 156 ? -24.656 -14.578 -0.401 1 89.44 156 SER B CA 1
ATOM 2721 C C . SER B 1 156 ? -23.828 -13.867 -1.46 1 89.44 156 SER B C 1
ATOM 2723 O O . SER B 1 156 ? -24.312 -13.609 -2.566 1 89.44 156 SER B O 1
ATOM 2725 N N . GLY B 1 157 ? -22.609 -13.539 -1.173 1 93.44 157 GLY B N 1
ATOM 2726 C CA . GLY B 1 157 ? -21.812 -12.719 -2.07 1 93.44 157 GLY B CA 1
ATOM 2727 C C . GLY B 1 157 ? -21.969 -11.234 -1.82 1 93.44 157 GLY B C 1
ATOM 2728 O O . GLY B 1 157 ? -21.391 -10.414 -2.539 1 93.44 157 GLY B O 1
ATOM 2729 N N . TYR B 1 158 ? -22.797 -10.938 -0.796 1 95.94 158 TYR B N 1
ATOM 2730 C CA . TYR B 1 158 ? -22.969 -9.555 -0.356 1 95.94 158 TYR B CA 1
ATOM 2731 C C . TYR B 1 158 ? -22.688 -9.422 1.136 1 95.94 158 TYR B C 1
ATOM 2733 O O . TYR B 1 158 ? -22.938 -10.352 1.907 1 95.94 158 TYR B O 1
ATOM 2741 N N . ALA B 1 159 ? -22.109 -8.328 1.495 1 96.5 159 ALA B N 1
ATOM 2742 C CA . ALA B 1 159 ? -21.828 -8.062 2.904 1 96.5 159 ALA B CA 1
ATOM 2743 C C . ALA B 1 159 ? -22.156 -6.621 3.271 1 96.5 159 ALA B C 1
ATOM 2745 O O . ALA B 1 159 ? -21.953 -5.707 2.467 1 96.5 159 ALA B O 1
ATOM 2746 N N . ARG B 1 160 ? -22.688 -6.496 4.496 1 95.5 160 ARG B N 1
ATOM 2747 C CA . ARG B 1 160 ? -23 -5.168 5.02 1 95.5 160 ARG B CA 1
ATOM 2748 C C . ARG B 1 160 ? -21.938 -4.711 6.012 1 95.5 160 ARG B C 1
ATOM 2750 O O . ARG B 1 160 ? -21.609 -5.434 6.953 1 95.5 160 ARG B O 1
ATOM 2757 N N . PHE B 1 161 ? -21.438 -3.51 5.754 1 97.44 161 PHE B N 1
ATOM 2758 C CA . PHE B 1 161 ? -20.375 -2.953 6.59 1 97.44 161 PHE B CA 1
ATOM 2759 C C . PHE B 1 161 ? -20.812 -1.63 7.207 1 97.44 161 PHE B C 1
ATOM 2761 O O . PHE B 1 161 ? -21.453 -0.809 6.543 1 97.44 161 PHE B O 1
ATOM 2768 N N . SER B 1 162 ? -20.469 -1.534 8.508 1 97.5 162 SER B N 1
ATOM 2769 C CA . SER B 1 162 ? -20.406 -0.156 8.977 1 97.5 162 SER B CA 1
ATOM 2770 C C . SER B 1 162 ? -19.203 0.58 8.383 1 97.5 162 SER B C 1
ATOM 2772 O O . SER B 1 162 ? -18.312 -0.043 7.805 1 97.5 162 SER B O 1
ATOM 2774 N N . PHE B 1 163 ? -19.234 1.868 8.562 1 97.62 163 PHE B N 1
ATOM 2775 C CA . PHE B 1 163 ? -18.156 2.689 8.016 1 97.62 163 PHE B CA 1
ATOM 2776 C C . PHE B 1 163 ? -16.812 2.238 8.547 1 97.62 163 PHE B C 1
ATOM 2778 O O . PHE B 1 163 ? -15.891 1.952 7.777 1 97.62 163 PHE B O 1
ATOM 2785 N N . GLU B 1 164 ? -16.656 2.066 9.82 1 98.06 164 GLU B N 1
ATOM 2786 C CA . GLU B 1 164 ? -15.375 1.695 10.43 1 98.06 164 GLU B CA 1
ATOM 2787 C C . GLU B 1 164 ? -15.008 0.254 10.094 1 98.06 164 GLU B C 1
ATOM 2789 O O . GLU B 1 164 ? -13.82 -0.072 9.961 1 98.06 164 GLU B O 1
ATOM 2794 N N . GLN B 1 165 ? -16.016 -0.596 9.969 1 97.69 165 GLN B N 1
ATOM 2795 C CA . GLN B 1 165 ? -15.758 -1.975 9.57 1 97.69 165 GLN B CA 1
ATOM 2796 C C . GLN B 1 165 ? -15.18 -2.037 8.164 1 97.69 165 GLN B C 1
ATOM 2798 O O . GLN B 1 165 ? -14.219 -2.77 7.914 1 97.69 165 GLN B O 1
ATOM 2803 N N . PHE B 1 166 ? -15.805 -1.228 7.281 1 98.38 166 PHE B N 1
ATOM 2804 C CA . PHE B 1 166 ? -15.32 -1.152 5.906 1 98.38 166 PHE B CA 1
ATOM 2805 C C . PHE B 1 166 ? -13.891 -0.628 5.867 1 98.38 166 PHE B C 1
ATOM 2807 O O . PHE B 1 166 ? -13.016 -1.229 5.238 1 98.38 166 PHE B O 1
ATOM 2814 N N . LEU B 1 167 ? -13.625 0.418 6.578 1 98.5 167 LEU B N 1
ATOM 2815 C CA . LEU B 1 167 ? -12.305 1.037 6.594 1 98.5 167 LEU B CA 1
ATOM 2816 C C . LEU B 1 167 ? -11.258 0.075 7.148 1 98.5 167 LEU B C 1
ATOM 2818 O O . LEU B 1 167 ? -10.188 -0.095 6.559 1 98.5 167 LEU B O 1
ATOM 2822 N N . SER B 1 168 ? -11.562 -0.53 8.258 1 98.06 168 SER B N 1
ATOM 2823 C CA . SER B 1 168 ? -10.641 -1.465 8.891 1 98.06 168 SER B CA 1
ATOM 2824 C C . SER B 1 168 ? -10.328 -2.646 7.98 1 98.06 168 SER B C 1
ATOM 2826 O O . SER B 1 168 ? -9.18 -3.086 7.891 1 98.06 168 SER B O 1
ATOM 2828 N N . SER B 1 169 ? -11.367 -3.148 7.328 1 98.25 169 SER B N 1
ATOM 2829 C CA . SER B 1 169 ? -11.188 -4.262 6.402 1 98.25 169 SER B CA 1
ATOM 2830 C C . SER B 1 169 ? -10.32 -3.859 5.215 1 98.25 169 SER B C 1
ATOM 2832 O O . SER B 1 169 ? -9.375 -4.562 4.867 1 98.25 169 SER B O 1
ATOM 2834 N N . ALA B 1 170 ? -10.633 -2.697 4.633 1 98.25 170 ALA B N 1
ATOM 2835 C CA . ALA B 1 170 ? -9.906 -2.227 3.457 1 98.25 170 ALA B CA 1
ATOM 2836 C C . ALA B 1 170 ? -8.445 -1.932 3.799 1 98.25 170 ALA B C 1
ATOM 2838 O O . ALA B 1 170 ? -7.543 -2.277 3.035 1 98.25 170 ALA B O 1
ATOM 2839 N N . MET B 1 171 ? -8.188 -1.416 4.957 1 97.81 171 MET B N 1
ATOM 2840 C CA . MET B 1 171 ? -6.848 -1.005 5.355 1 97.81 171 MET B CA 1
ATOM 2841 C C . MET B 1 171 ? -6.023 -2.203 5.816 1 97.81 171 MET B C 1
ATOM 2843 O O . MET B 1 171 ? -4.828 -2.076 6.082 1 97.81 171 MET B O 1
ATOM 2847 N N . SER B 1 172 ? -6.637 -3.354 5.848 1 96.5 172 SER B N 1
ATOM 2848 C CA . SER B 1 172 ? -5.93 -4.562 6.262 1 96.5 172 SER B CA 1
ATOM 2849 C C . SER B 1 172 ? -4.82 -4.914 5.281 1 96.5 172 SER B C 1
ATOM 2851 O O . SER B 1 172 ? -3.922 -5.695 5.605 1 96.5 172 SER B O 1
ATOM 2853 N N . ILE B 1 173 ? -4.824 -4.309 4.121 1 95.62 173 ILE B N 1
ATOM 2854 C CA . ILE B 1 173 ? -3.805 -4.633 3.129 1 95.62 173 ILE B CA 1
ATOM 2855 C C . ILE B 1 173 ? -2.621 -3.68 3.277 1 95.62 173 ILE B C 1
ATOM 2857 O O . ILE B 1 173 ? -1.622 -3.807 2.564 1 95.62 173 ILE B O 1
ATOM 2861 N N . ILE B 1 174 ? -2.781 -2.678 4.188 1 92.56 174 ILE B N 1
ATOM 2862 C CA . ILE B 1 174 ? -1.645 -1.82 4.504 1 92.56 174 ILE B CA 1
ATOM 2863 C C . ILE B 1 174 ? -0.713 -2.537 5.48 1 92.56 174 ILE B C 1
ATOM 2865 O O . ILE B 1 174 ? -0.912 -2.48 6.695 1 92.56 174 ILE B O 1
ATOM 2869 N N . ILE B 1 175 ? 0.201 -3.305 4.961 1 82.62 175 ILE B N 1
ATOM 2870 C CA . ILE B 1 175 ? 1.116 -4.113 5.758 1 82.62 175 ILE B CA 1
ATOM 2871 C C . ILE B 1 175 ? 2.512 -3.492 5.73 1 82.62 175 ILE B C 1
ATOM 2873 O O . ILE B 1 175 ? 2.918 -2.906 4.723 1 82.62 175 ILE B O 1
#

Radius of gyration: 21.39 Å; Cα contacts (8 Å, |Δi|>4): 405; chains: 2; bounding box: 56×62×43 Å

Secondary structure (DSSP, 8-state):
-------HHHHHHHHHHH-TT-SS-B-HHHHHHH---SSSSPPPHHHHHHHHHHH-TT-SSSB-HHHHHHHHHHHHHHHHHHHHH-TT-SSSB-HHHHHHHHHHTT----HHHHHHHHHHH-TTSSSSB-HHHHHHHHHHHHHHHHHHHHH-TT-SSEEEEEHHHHHHHHGGG--/--TT---HHHHHHHHHHH-TT-SS-B-HHHHHHH---SSSSPPPHHHHHHHHHHH-TT-SSSB-HHHHHHHHHHHHHHHHHHHHH-TT-SSSB-HHHHHHHHHHTT----HHHHHHHHHHH-TTSSSSB-HHHHHHHHHHHHHHHHHHHHH-TT-SSEEEEEHHHHHHHHGGG--

pLDDT: mean 93.32, std 10.84, range [26.09, 98.62]

Solvent-accessible surface area (backbone atoms only — not comparable to full-atom values): 19361 Å² total; per-residue (Å²): 132,77,85,71,78,70,48,69,70,56,52,52,55,49,47,57,64,37,20,75,85,68,75,67,44,32,41,68,68,38,48,36,72,66,45,79,25,72,76,85,56,81,38,48,62,66,40,48,47,37,50,46,63,72,42,21,81,82,68,76,76,38,33,36,65,72,34,38,56,54,48,50,51,52,52,50,52,48,48,54,53,49,57,67,39,22,77,83,68,72,53,42,35,40,57,68,35,44,49,51,49,42,40,76,72,70,46,86,75,52,71,70,54,44,46,48,50,34,60,57,45,22,87,77,77,68,72,27,24,37,50,39,34,45,52,42,48,54,50,44,51,50,55,44,49,56,48,47,50,72,45,21,80,81,70,74,54,45,29,68,29,42,58,66,55,45,50,54,42,38,50,63,64,57,101,131,76,85,73,76,70,48,69,69,55,51,51,54,50,47,56,64,37,19,76,83,68,74,67,46,32,40,68,67,37,49,35,72,65,45,79,24,72,76,85,55,81,37,46,60,66,40,50,47,35,50,47,64,71,41,20,82,84,68,75,77,37,34,36,68,72,33,39,54,54,49,50,52,52,50,50,53,49,50,53,52,49,56,67,38,22,76,82,67,74,52,42,34,39,57,69,34,46,50,52,49,44,40,74,73,70,45,87,73,54,71,70,55,44,47,49,48,35,60,57,46,23,87,76,77,66,73,27,24,37,52,41,34,46,52,43,47,53,51,41,50,52,54,44,48,56,48,47,51,73,45,20,78,82,70,74,55,46,29,66,29,44,56,66,55,45,50,55,41,39,50,63,65,57,102

Sequence (350 aa):
MVIRDLHPVTIRGIFEKVDKNNDGNVDHKELQVALSNGIGTSFNMRTIEMMIKIFDQDRNGTINLNEFLQLFKYVQDWQRCFSRFDRDRSGLIDAQELECALSSCGYRLSPSFIQMMISRFDRNNRQQMAFDDFIYACVCLQILTNCFRQYDFDQSGYARFSFEQFLSSAMSIIIMVIRDLHPVTIRGIFEKVDKNNDGNVDHKELQVALSNGIGTSFNMRTIEMMIKIFDQDRNGTINLNEFLQLFKYVQDWQRCFSRFDRDRSGLIDAQELECALSSCGYRLSPSFIQMMISRFDRNNRQQMAFDDFIYACVCLQILTNCFRQYDFDQSGYARFSFEQFLSSAMSIII

Foldseek 3Di:
DQCPCPDLVNLVVLVCVLPPVRPQWHALVSVQVSDDLQPPDTFDSLLSQVLCVVQVPVPPRTAGSVSSVVSVVVLSVLVVLVCVLVVVNPQWAALVSLCVSVVVVPDDDDSVVSQVLLVVLDPPPPNTHTSNSSVLSVVLVVQLVVLQCVQPVVVPPDGDDDPVSVVVSNCSSVD/DQCPCPDLVNLVVLVCVLPPVRPQWHALVSVQVSDDLQPPDTFDSLLSQVLCVVQVPVPPRTAGSVSSVVSVVVLSVLVVLVCVLVVVPPQWAALVSLCVSVVVVPDDDDSVVSQVLLVVLDPPPPNTHTSNSSVLSVVLVVQLVVLQCVQCVVVPPDGDDDPVSVVVSNCSSVD

Organism: Schistosoma mekongi (NCBI:txid38744)

Nearest PDB structures (foldseek):
  3aak-assembly1_A-2  TM=9.660E-01  e=4.780E-16  Homo sapiens
  2zn9-assembly1_B  TM=9.649E-01  e=5.613E-16  Homo sapiens
  5gqq-assembly1_C  TM=9.803E-01  e=1.067E-15  Homo sapiens
  5jjg-assembly1_A-2  TM=9.514E-01  e=5.043E-16  Mus musculus
  1hqv-assembly1_A  TM=9.691E-01  e=1.818E-14  Mus musculus

InterPro domains:
  IPR002048 EF-hand domain [PF13499] (11-73)
  IPR002048 EF-hand domain [PF13499] (77-137)
  IPR002048 EF-hand domain [PS50222] (6-41)
  IPR002048 EF-hand domain [PS50222] (73-108)
  IPR002048 EF-hand domain [SM00054] (10-38)
  IPR002048 EF-hand domain [SM00054] (47-75)
  IPR002048 EF-hand domain [SM00054] (77-105)
  IPR002048 EF-hand domain [SM00054] (113-141)
  IPR011992 EF-hand domain pair [SSF47473] (11-169)
  IPR018247 EF-Hand 1, calcium-binding site [PS00018] (19-31)
  IPR018247 EF-Hand 1, calcium-binding site [PS00018] (86-98)
  IPR051426 Peflin/Sorcin Calcium-Binding [PTHR46212] (10-173)